Protein AF-A0A182EU37-F1 (afdb_monomer)

Radius of gyration: 48.9 Å; Cα contacts (8 Å, |Δi|>4): 103; chains: 1; bounding box: 92×44×125 Å

pLDDT: mean 89.15, std 7.66, range [56.19, 98.56]

Foldseek 3Di:
DLDPCPPPHHPDDDPVVSVCVSCVVVVNNVQWDDDPPDIDGNDVVSVVVVVVSVVVCPVVVVVVVVVVVVVVVVVVVVVVVVVVVVVVVVVVVVLVVVQVVVVCVQQVCLLVDPCSCPPGDHDDDDPPCVVVVVVVVVVSVVVSVVSVLVPDDPQLNVCVVVLVVCCVVCVPPDVDDCNVDRDDAACLCDPVQDPDPVSSVVVVVVVVVVVVVDPDDDRRHDDDDD

Solvent-accessible surface area (backbone atoms only — not comparable to full-atom values): 13674 Å² total; per-residue (Å²): 115,89,42,78,70,50,25,95,64,52,86,69,79,52,76,66,56,46,50,49,55,56,27,52,76,70,71,47,44,86,52,44,47,81,54,97,89,49,78,46,70,75,51,70,66,60,56,54,51,54,50,51,52,45,60,69,41,46,62,59,53,51,51,51,54,50,51,52,50,54,50,50,54,52,52,51,52,51,52,51,52,54,50,51,54,50,52,52,51,54,49,54,52,49,54,51,51,54,51,50,53,51,48,49,63,74,52,68,61,27,82,80,42,92,68,52,51,74,84,59,81,76,76,86,75,60,89,95,41,57,76,57,49,56,50,50,53,51,50,51,53,52,53,42,51,50,54,52,56,68,73,47,56,68,76,58,55,74,33,40,65,60,50,51,52,46,41,73,74,38,54,90,79,40,97,74,83,62,81,89,54,86,71,78,40,46,42,57,80,36,80,88,70,55,94,50,90,63,58,47,59,54,50,52,54,52,50,51,54,48,48,73,78,38,97,70,93,74,81,74,64,38,71,90,82,134

Sequence (226 aa):
MLSNETWPNPSKGSSRDNTNKLLMKFDLHKDCVNGKTKLFIRNPRTVFKLEELRQQKIPDIVLILQKYWRGTLGRNRFKQIKQVYFIMYCFRKYKLRRYLMELMKRFRDVEKRRDLGRNVEWPITPSGFENFDDKLKKMHAIWRANKIIDRMPLVLKKSLEEKVAAFRAIGNKRPEWGYLRSWKGDYLNLDDEIKLPSQRHDYLLELENIRRSSNFSKVLFSSYIQ

Structure (mmCIF, N/CA/C/O backbone):
data_AF-A0A182EU37-F1
#
_entry.id   AF-A0A182EU37-F1
#
loop_
_atom_site.group_PDB
_atom_site.id
_atom_site.type_symbol
_atom_site.label_atom_id
_atom_site.label_alt_id
_atom_site.label_comp_id
_atom_site.label_asym_id
_atom_site.label_entity_id
_atom_site.label_seq_id
_atom_site.pdbx_PDB_ins_code
_atom_site.Cartn_x
_atom_site.Cartn_y
_atom_site.Cartn_z
_atom_site.occupancy
_atom_site.B_iso_or_equiv
_atom_site.auth_seq_id
_atom_site.auth_comp_id
_atom_site.auth_asym_id
_atom_site.auth_atom_id
_atom_site.pdbx_PDB_model_num
ATOM 1 N N . MET A 1 1 ? -30.173 5.656 44.002 1.00 80.94 1 MET A N 1
ATOM 2 C CA . MET A 1 1 ? -30.535 6.191 42.669 1.00 80.94 1 MET A CA 1
ATOM 3 C C . MET A 1 1 ? -30.887 7.673 42.720 1.00 80.94 1 MET A C 1
ATOM 5 O O . MET A 1 1 ? -30.623 8.372 41.756 1.00 80.94 1 MET A O 1
ATOM 9 N N . LEU A 1 2 ? -31.461 8.166 43.826 1.00 87.00 2 LEU A N 1
ATOM 10 C CA . LEU A 1 2 ? -31.955 9.548 43.932 1.00 87.00 2 LEU A CA 1
ATOM 11 C C . LEU A 1 2 ? -30.897 10.571 44.402 1.00 87.00 2 LEU A C 1
ATOM 13 O O . LEU A 1 2 ? -31.084 11.782 44.276 1.00 87.00 2 LEU A O 1
ATOM 17 N N . SER A 1 3 ? -29.769 10.109 44.952 1.00 87.06 3 SER A N 1
ATOM 18 C CA . SER A 1 3 ? -28.655 10.972 45.350 1.00 87.06 3 SER A CA 1
ATOM 19 C C . SER A 1 3 ? -27.320 10.454 44.837 1.00 87.06 3 SER A C 1
ATOM 21 O O . SER A 1 3 ? -27.061 9.257 44.917 1.00 87.06 3 SER A O 1
ATOM 23 N N . ASN A 1 4 ? -26.476 11.373 44.361 1.00 85.69 4 ASN A N 1
ATOM 24 C CA . ASN A 1 4 ? -25.117 11.089 43.894 1.00 85.69 4 ASN A CA 1
ATOM 25 C C . ASN A 1 4 ? -24.193 10.655 45.043 1.00 85.69 4 ASN A C 1
ATOM 27 O O . ASN A 1 4 ? -23.206 9.976 44.809 1.00 85.69 4 ASN A O 1
ATOM 31 N N . GLU A 1 5 ? -24.510 11.029 46.286 1.00 86.62 5 GLU A N 1
ATOM 32 C CA . GLU A 1 5 ? -23.704 10.671 47.463 1.00 86.62 5 GLU A CA 1
ATOM 33 C C . GLU A 1 5 ? -23.896 9.217 47.904 1.00 86.62 5 GLU A C 1
ATOM 35 O O . GLU A 1 5 ? -23.019 8.630 48.533 1.00 86.62 5 GLU A O 1
ATOM 40 N N . THR A 1 6 ? -25.064 8.645 47.606 1.00 87.75 6 THR A N 1
ATOM 41 C CA . THR A 1 6 ? -25.463 7.309 48.068 1.00 87.75 6 THR A CA 1
ATOM 42 C C . THR A 1 6 ? -25.611 6.307 46.929 1.00 87.75 6 THR A C 1
ATOM 44 O O . THR A 1 6 ? -25.886 5.137 47.176 1.00 87.75 6 THR A O 1
ATOM 47 N N . TRP A 1 7 ? -25.441 6.741 45.678 1.00 88.00 7 TRP A N 1
ATOM 48 C CA . TRP A 1 7 ? -25.584 5.911 44.486 1.00 88.00 7 TRP A CA 1
ATOM 49 C C . TRP A 1 7 ? -24.412 6.126 43.518 1.00 88.00 7 TRP A C 1
ATOM 51 O O . TRP A 1 7 ? -24.007 7.271 43.336 1.00 88.00 7 TRP A O 1
ATOM 61 N N . PRO A 1 8 ? -23.909 5.083 42.829 1.00 86.00 8 PRO A N 1
ATOM 62 C CA . PRO A 1 8 ? -24.365 3.688 42.859 1.00 86.00 8 PRO A CA 1
ATOM 63 C C . PRO A 1 8 ? -24.048 2.970 44.168 1.00 86.00 8 PRO A C 1
ATOM 65 O O . PRO A 1 8 ? -24.890 2.221 44.650 1.00 86.00 8 PRO A O 1
ATOM 68 N N . ASN A 1 9 ? -22.911 3.300 44.775 1.00 87.81 9 ASN A N 1
ATOM 69 C CA . ASN A 1 9 ? -22.505 2.833 46.092 1.00 87.81 9 ASN A CA 1
ATOM 70 C C . ASN A 1 9 ? -22.139 4.049 46.954 1.00 87.81 9 ASN A C 1
ATOM 72 O O . ASN A 1 9 ? -21.424 4.923 46.458 1.00 87.81 9 ASN A O 1
ATOM 76 N N . PRO A 1 10 ? -22.589 4.128 48.217 1.00 88.25 10 PRO A N 1
ATOM 77 C CA . PRO A 1 10 ? -22.162 5.191 49.116 1.00 88.25 10 PRO A CA 1
ATOM 78 C C . PRO A 1 10 ? -20.657 5.105 49.377 1.00 88.25 10 PRO A C 1
ATOM 80 O O . PRO A 1 10 ? -20.146 4.039 49.714 1.00 88.25 10 PRO A O 1
ATOM 83 N N . SER A 1 11 ? -19.945 6.227 49.267 1.00 81.31 11 SER A N 1
ATOM 84 C CA . SER A 1 11 ? -18.487 6.238 49.454 1.00 81.31 11 SER A CA 1
ATOM 85 C C . SER A 1 11 ? -18.059 6.006 50.909 1.00 81.31 11 SER A C 1
ATOM 87 O O . SER A 1 11 ? -16.957 5.519 51.144 1.00 81.31 11 SER A O 1
ATOM 89 N N . LYS A 1 12 ? -18.890 6.401 51.889 1.00 86.25 12 LYS A N 1
ATOM 90 C CA . LYS A 1 12 ? -18.633 6.306 53.342 1.00 86.25 12 LYS A CA 1
ATOM 91 C C . LYS A 1 12 ? -19.952 6.258 54.132 1.00 86.25 12 LYS A C 1
ATOM 93 O O . LYS A 1 12 ? -20.981 6.708 53.633 1.00 86.25 12 LYS A O 1
ATOM 98 N N . GLY A 1 13 ? -19.892 5.822 55.393 1.00 87.94 13 GLY A N 1
ATOM 99 C CA . GLY A 1 13 ? -21.005 5.876 56.356 1.00 87.94 13 GLY A CA 1
ATOM 100 C C . GLY A 1 13 ? -21.806 4.578 56.467 1.00 87.94 13 GLY A C 1
ATOM 101 O O . GLY A 1 13 ? -21.727 3.713 55.595 1.00 87.94 13 GLY A O 1
ATOM 102 N N . SER A 1 14 ? -22.575 4.439 57.552 1.00 91.25 14 SER A N 1
ATOM 103 C CA . SER A 1 14 ? -23.440 3.274 57.752 1.00 91.25 14 SER A CA 1
ATOM 104 C C . SER A 1 14 ? -24.674 3.334 56.843 1.00 91.25 14 SER A C 1
ATOM 106 O O . SER A 1 14 ? -25.070 4.398 56.359 1.00 91.25 14 SER A O 1
ATOM 108 N N . SER A 1 15 ? -25.339 2.196 56.635 1.00 90.31 15 SER A N 1
ATOM 109 C CA . SER A 1 15 ? -26.609 2.131 55.896 1.00 90.31 15 SER A CA 1
ATOM 110 C C . SER A 1 15 ? -27.664 3.086 56.470 1.00 90.31 15 SER A C 1
ATOM 112 O O . SER A 1 15 ? -28.419 3.699 55.714 1.00 90.31 15 SER A O 1
ATOM 114 N N . ARG A 1 16 ? -27.681 3.276 57.796 1.00 92.25 16 ARG A N 1
ATOM 115 C CA . 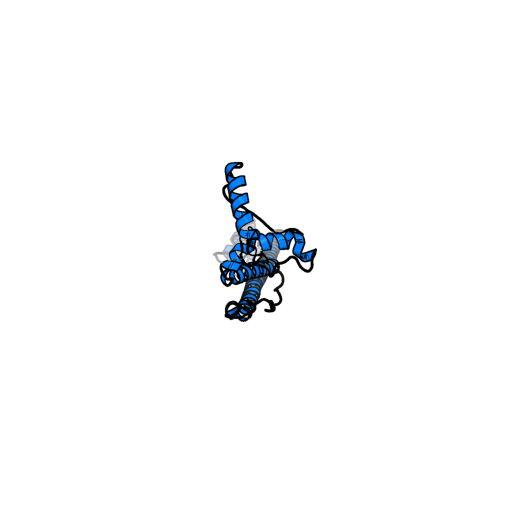ARG A 1 16 ? -28.569 4.225 58.480 1.00 92.25 16 ARG A CA 1
ATOM 116 C C . ARG A 1 16 ? -28.233 5.673 58.122 1.00 92.25 16 ARG A C 1
ATOM 118 O O . ARG A 1 16 ? -29.132 6.425 57.756 1.00 92.25 16 ARG A O 1
ATOM 125 N N . ASP A 1 17 ? -26.957 6.048 58.156 1.00 92.00 17 ASP A N 1
ATOM 126 C CA . ASP A 1 17 ? -26.522 7.415 57.833 1.00 92.00 17 ASP A CA 1
ATOM 127 C C . ASP A 1 17 ? -26.829 7.762 56.378 1.00 92.00 17 ASP A C 1
ATOM 129 O O . ASP A 1 17 ? -27.347 8.835 56.079 1.00 92.00 17 ASP A O 1
ATOM 133 N N . ASN A 1 18 ? -26.569 6.823 55.468 1.00 92.69 18 ASN A N 1
ATOM 134 C CA . ASN A 1 18 ? -26.848 6.996 54.046 1.00 92.69 18 ASN A CA 1
ATOM 135 C C . ASN A 1 18 ? -28.354 7.097 53.765 1.00 92.69 18 ASN A C 1
ATOM 137 O O . ASN A 1 18 ? -28.771 7.898 52.927 1.00 92.69 18 ASN A O 1
ATOM 141 N N . THR A 1 19 ? -29.179 6.346 54.501 1.00 92.38 19 THR A N 1
ATOM 142 C CA . THR A 1 19 ? -30.644 6.462 54.429 1.00 92.38 19 THR A CA 1
ATOM 143 C C . THR A 1 19 ? -31.109 7.835 54.918 1.00 92.38 19 THR A C 1
ATOM 145 O O . THR A 1 19 ? -31.894 8.490 54.236 1.00 92.38 19 THR A O 1
ATOM 148 N N . ASN A 1 20 ? -30.571 8.332 56.035 1.00 92.19 20 ASN A N 1
ATOM 149 C CA . ASN A 1 20 ? -30.918 9.658 56.556 1.00 92.19 20 ASN A CA 1
ATOM 150 C C . ASN A 1 20 ? -30.490 10.789 55.616 1.00 92.19 20 ASN A C 1
ATOM 152 O O . ASN A 1 20 ? -31.284 11.693 55.373 1.00 92.19 20 ASN A O 1
ATOM 156 N N . LYS A 1 21 ? -29.288 10.718 55.029 1.00 91.69 21 LYS A N 1
ATOM 157 C CA . LYS A 1 21 ? -28.830 11.681 54.010 1.00 91.69 21 LYS A CA 1
ATOM 158 C C . LYS A 1 21 ? -29.769 11.729 52.808 1.00 91.69 21 LYS A C 1
ATOM 160 O O . LYS A 1 21 ? -30.090 12.805 52.311 1.00 91.69 21 LYS A O 1
ATOM 165 N N . LEU A 1 22 ? -30.241 10.565 52.356 1.00 92.94 22 LEU A N 1
ATOM 166 C CA . LEU A 1 22 ? -31.211 10.476 51.268 1.00 92.94 22 LEU A CA 1
ATOM 167 C C . LEU A 1 22 ? -32.536 11.155 51.638 1.00 92.94 22 LEU A C 1
ATOM 169 O O . LEU A 1 22 ? -33.057 11.928 50.842 1.00 92.94 22 LEU A O 1
ATOM 173 N N . LEU A 1 23 ? -33.063 10.884 52.835 1.00 93.12 23 LEU A N 1
ATOM 174 C CA . LEU A 1 23 ? -34.318 11.468 53.314 1.00 93.12 23 LEU A CA 1
ATOM 175 C C . LEU A 1 23 ? -34.210 12.979 53.534 1.00 93.12 23 LEU A C 1
ATOM 177 O O . LEU A 1 23 ? -35.145 13.702 53.207 1.00 93.12 23 LEU A O 1
ATOM 181 N N . MET A 1 24 ? -33.080 13.460 54.061 1.00 92.81 24 MET A N 1
ATOM 182 C CA . MET A 1 24 ? -32.818 14.890 54.255 1.00 92.81 24 MET A CA 1
ATOM 183 C C . MET A 1 24 ? -32.780 15.643 52.925 1.00 92.81 24 MET A C 1
ATOM 185 O O . MET A 1 24 ? -33.349 16.719 52.832 1.00 92.81 24 MET A O 1
ATOM 189 N N . LYS A 1 25 ? -32.189 15.058 51.875 1.00 92.12 25 LYS A N 1
ATOM 190 C CA . LYS A 1 25 ? -32.119 15.683 50.545 1.00 92.12 25 LYS A CA 1
ATOM 191 C C . LYS A 1 25 ? -33.491 16.013 49.938 1.00 92.12 25 LYS A C 1
ATOM 193 O O . LYS A 1 25 ? -33.585 16.924 49.124 1.00 92.12 25 LYS A O 1
ATOM 198 N N . PHE A 1 26 ? -34.524 15.249 50.289 1.00 91.38 26 PHE A N 1
ATOM 199 C CA . PHE A 1 26 ? -35.892 15.436 49.792 1.00 91.38 26 PHE A CA 1
ATOM 200 C C . PHE A 1 26 ? -36.854 15.946 50.874 1.00 91.38 26 PHE A C 1
ATOM 202 O O . PHE A 1 26 ? -38.063 15.866 50.684 1.00 91.38 26 PHE A O 1
ATOM 209 N N . ASP A 1 27 ? -36.332 16.419 52.011 1.00 92.44 27 ASP A N 1
ATOM 210 C CA . ASP A 1 27 ? -37.110 16.914 53.156 1.00 92.44 27 ASP A CA 1
ATOM 211 C C . ASP A 1 27 ? -38.106 15.899 53.763 1.00 92.44 27 ASP A C 1
ATOM 213 O O . ASP A 1 27 ? -39.066 16.261 54.442 1.00 92.44 27 ASP A O 1
ATOM 217 N N . LEU A 1 28 ? -37.850 14.599 53.589 1.00 93.06 28 LEU A N 1
ATOM 218 C CA . LEU A 1 28 ? -38.711 13.502 54.061 1.00 93.06 28 LEU A CA 1
ATOM 219 C C . LEU A 1 28 ? -38.316 12.959 55.444 1.00 93.06 28 LEU A C 1
ATOM 221 O O . LEU A 1 28 ? -39.019 12.127 56.017 1.00 93.06 28 LEU A O 1
ATOM 225 N N . HIS A 1 29 ? -37.199 13.426 56.011 1.00 93.06 29 HIS A N 1
ATOM 226 C CA . HIS A 1 29 ? -36.660 12.908 57.275 1.00 93.06 29 HIS A CA 1
ATOM 227 C C . HIS A 1 29 ? -37.626 13.083 58.459 1.00 93.06 29 HIS A C 1
ATOM 229 O O . HIS A 1 29 ? -37.664 12.238 59.346 1.00 93.06 29 HIS A O 1
ATOM 235 N N . LYS A 1 30 ? -38.424 14.159 58.483 1.00 92.25 30 LYS A N 1
ATOM 236 C CA . LYS A 1 30 ? -39.343 14.467 59.597 1.00 92.25 30 LYS A CA 1
ATOM 237 C C . LYS A 1 30 ? -40.493 13.462 59.734 1.00 92.25 30 LYS A C 1
ATOM 239 O O . LYS A 1 30 ? -41.015 13.292 60.830 1.00 92.25 30 LYS A O 1
ATOM 244 N N . ASP A 1 31 ? -40.876 12.806 58.640 1.00 92.94 31 ASP A N 1
ATOM 245 C CA . ASP A 1 31 ? -41.958 11.812 58.608 1.00 92.94 31 ASP A CA 1
ATOM 246 C C . ASP A 1 31 ? -41.465 10.381 58.899 1.00 92.94 31 ASP A C 1
ATOM 248 O O . ASP A 1 31 ? -42.247 9.428 58.916 1.00 92.94 31 ASP A O 1
ATOM 252 N N . CYS A 1 32 ? -40.158 10.219 59.133 1.00 94.62 32 CYS A N 1
ATOM 253 C CA . CYS A 1 32 ? -39.516 8.925 59.312 1.00 94.62 32 CYS A CA 1
ATOM 254 C C . CYS A 1 32 ? -38.818 8.814 60.676 1.00 94.62 32 CYS A C 1
ATOM 256 O O . CYS A 1 32 ? -38.231 9.770 61.179 1.00 94.62 32 CYS A O 1
ATOM 258 N N . VAL A 1 33 ? -38.818 7.613 61.256 1.00 94.94 33 VAL A N 1
ATOM 259 C CA . VAL A 1 33 ? -38.116 7.290 62.506 1.00 94.94 33 VAL A CA 1
ATOM 260 C C . VAL A 1 33 ? -37.229 6.067 62.294 1.00 94.94 33 VAL A C 1
ATOM 262 O O . VAL A 1 33 ? -37.654 5.047 61.754 1.00 94.94 33 VAL A O 1
ATOM 265 N N . ASN A 1 34 ? -35.978 6.149 62.741 1.00 95.12 34 ASN A N 1
ATOM 266 C CA . ASN A 1 34 ? -35.034 5.038 62.651 1.00 95.12 34 ASN A CA 1
ATOM 267 C C . ASN A 1 34 ? -35.243 4.040 63.797 1.00 95.12 34 ASN A C 1
ATOM 269 O O . ASN A 1 34 ? -35.055 4.385 64.962 1.00 95.12 34 ASN A O 1
ATOM 273 N N . GLY A 1 35 ? -35.556 2.789 63.464 1.00 92.38 35 GLY A N 1
ATOM 274 C CA . GLY A 1 35 ? -35.450 1.651 64.374 1.00 92.38 35 GLY A CA 1
ATOM 275 C C . GLY A 1 35 ? -34.032 1.073 64.430 1.00 92.38 35 GLY A C 1
ATOM 276 O O . GLY A 1 35 ? -33.103 1.589 63.809 1.00 92.38 35 GLY A O 1
ATOM 277 N N . LYS A 1 36 ? -33.862 -0.048 65.147 1.00 88.94 36 LYS A N 1
ATOM 278 C CA . LYS A 1 36 ? -32.565 -0.752 65.238 1.00 88.94 36 LYS A CA 1
ATOM 279 C C . LYS A 1 36 ? -32.075 -1.254 63.873 1.00 88.94 36 LYS A C 1
ATOM 281 O O . LYS A 1 36 ? -30.892 -1.151 63.577 1.00 88.94 36 LYS A O 1
ATOM 286 N N . THR A 1 37 ? -32.984 -1.777 63.049 1.00 92.50 37 THR A N 1
ATOM 287 C CA . THR A 1 37 ? -32.662 -2.376 61.738 1.00 92.50 37 THR A CA 1
ATOM 288 C C . THR A 1 37 ? -33.512 -1.850 60.581 1.00 92.50 37 THR A C 1
ATOM 290 O O . THR A 1 37 ? -33.185 -2.110 59.427 1.00 92.50 37 THR A O 1
ATOM 293 N N . LYS A 1 38 ? -34.605 -1.128 60.860 1.00 93.88 38 LYS A N 1
ATOM 294 C CA . LYS A 1 38 ? -35.598 -0.697 59.863 1.00 93.88 38 LYS A CA 1
ATOM 295 C C . LYS A 1 38 ? -35.938 0.782 60.019 1.00 93.88 38 LYS A C 1
ATOM 297 O O . LYS A 1 38 ? -35.848 1.322 61.119 1.00 93.88 38 LYS A O 1
ATOM 302 N N . LEU A 1 39 ? -36.366 1.408 58.926 1.00 94.25 39 LEU A N 1
ATOM 303 C CA . LEU A 1 39 ? -36.928 2.756 58.905 1.00 94.25 39 LEU A CA 1
ATOM 304 C C . LEU A 1 39 ? -38.455 2.659 59.004 1.00 94.25 39 LEU A C 1
ATOM 306 O O . LEU A 1 39 ? -39.076 1.944 58.219 1.00 94.25 39 LEU A O 1
ATOM 310 N N . PHE A 1 40 ? -39.052 3.371 59.952 1.00 95.06 40 PHE A N 1
ATOM 311 C CA . PHE A 1 40 ? -40.500 3.488 60.094 1.00 95.06 40 PHE A CA 1
ATOM 312 C C . PHE A 1 40 ? -40.963 4.794 59.459 1.00 95.06 40 PHE A C 1
ATOM 314 O O . PHE A 1 40 ? -40.376 5.840 59.719 1.00 95.06 40 PHE A O 1
ATOM 321 N N . ILE A 1 41 ? -42.002 4.733 58.631 1.00 95.88 41 ILE A N 1
ATOM 322 C CA . ILE A 1 41 ? -42.543 5.877 57.891 1.00 95.88 41 ILE A CA 1
ATOM 323 C C . ILE A 1 41 ? -43.976 6.093 58.365 1.00 95.88 41 ILE A C 1
ATOM 325 O O . ILE A 1 41 ? -44.755 5.140 58.408 1.00 95.88 41 ILE A O 1
ATOM 329 N N . ARG A 1 42 ? -44.312 7.325 58.753 1.00 93.38 42 ARG A N 1
ATOM 330 C CA . ARG A 1 42 ? -45.614 7.644 59.346 1.00 93.38 42 ARG A CA 1
ATOM 331 C C . ARG A 1 42 ? -46.697 7.863 58.290 1.00 93.38 42 ARG A C 1
ATOM 333 O O . ARG A 1 42 ? -47.814 7.391 58.489 1.00 93.38 42 ARG A O 1
ATOM 340 N N . ASN A 1 43 ? -46.395 8.545 57.182 1.00 93.75 43 ASN A N 1
ATOM 341 C CA . ASN A 1 43 ? -47.360 8.817 56.116 1.00 93.75 43 ASN A CA 1
ATOM 342 C C . ASN A 1 43 ? -47.039 8.013 54.840 1.00 93.75 43 ASN A C 1
ATOM 344 O O . ASN A 1 43 ? -45.926 8.112 54.316 1.00 93.75 43 ASN A O 1
ATOM 348 N N . PRO A 1 44 ? -48.006 7.282 54.248 1.00 93.69 44 PRO A N 1
ATOM 349 C CA . PRO A 1 44 ? -47.783 6.575 52.983 1.00 93.69 44 PRO A CA 1
ATOM 350 C C . PRO A 1 44 ? -47.350 7.498 51.829 1.00 93.69 44 PRO A C 1
ATOM 352 O O . PRO A 1 44 ? -46.639 7.054 50.926 1.00 93.69 44 PRO A O 1
ATOM 355 N N . ARG A 1 45 ? -47.702 8.795 51.864 1.00 92.75 45 ARG A N 1
ATOM 356 C CA . ARG A 1 45 ? -47.276 9.793 50.861 1.00 92.75 45 ARG A CA 1
ATOM 357 C C . ARG A 1 45 ? -45.756 9.872 50.706 1.00 92.75 45 ARG A C 1
ATOM 359 O O . ARG A 1 45 ? -45.279 10.081 49.595 1.00 92.75 45 ARG A O 1
ATOM 366 N N . THR A 1 46 ? -45.003 9.666 51.783 1.00 93.44 46 THR A N 1
ATOM 367 C CA . THR A 1 46 ? -43.534 9.690 51.772 1.00 93.44 46 THR A CA 1
ATOM 368 C C . THR A 1 46 ? -42.959 8.569 50.907 1.00 93.44 46 THR A C 1
ATOM 370 O O . THR A 1 46 ? -42.059 8.805 50.101 1.00 93.44 46 THR A O 1
ATOM 373 N N . VAL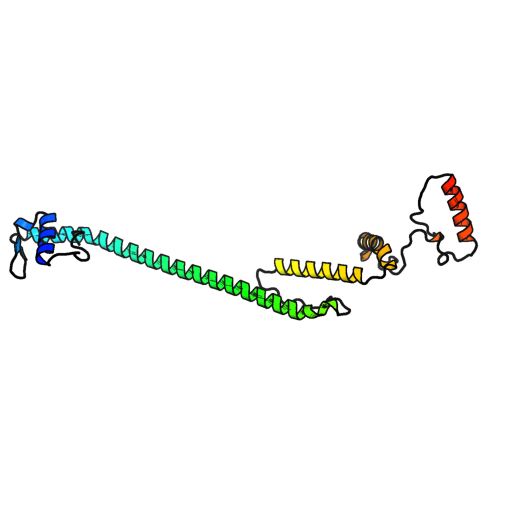 A 1 47 ? -43.526 7.361 51.002 1.00 93.50 47 VAL A N 1
ATOM 374 C CA . VAL A 1 47 ? -43.128 6.221 50.161 1.00 93.50 47 VAL A CA 1
ATOM 375 C C . VAL A 1 47 ? -43.492 6.480 48.702 1.00 93.50 47 VAL A C 1
ATOM 377 O O . VAL A 1 47 ? -42.643 6.318 47.827 1.00 93.50 47 VAL A O 1
ATOM 380 N N . PHE A 1 48 ? -44.716 6.951 48.435 1.00 95.44 48 PHE A N 1
ATOM 381 C CA . PHE A 1 48 ? -45.140 7.281 47.072 1.00 95.44 48 PHE A CA 1
ATOM 382 C C . PHE A 1 48 ? -44.259 8.358 46.437 1.00 95.44 48 PHE A C 1
ATOM 384 O O . PHE A 1 48 ? -43.906 8.241 45.266 1.00 95.44 48 PHE A O 1
ATOM 391 N N . LYS A 1 49 ? -43.839 9.368 47.209 1.00 94.12 49 LYS A N 1
ATOM 392 C CA . LYS A 1 49 ? -42.947 10.411 46.701 1.00 94.12 49 LYS A CA 1
ATOM 393 C C . LYS A 1 49 ? -41.566 9.868 46.337 1.00 94.12 49 LYS A C 1
ATOM 395 O O . LYS A 1 49 ? -41.023 10.233 45.296 1.00 94.12 49 LYS A O 1
ATOM 400 N N . LEU A 1 50 ? -41.001 8.991 47.168 1.00 93.12 50 LEU A N 1
ATOM 401 C CA . LEU A 1 50 ? -39.726 8.327 46.875 1.00 93.12 50 LEU A CA 1
ATOM 402 C C . LEU A 1 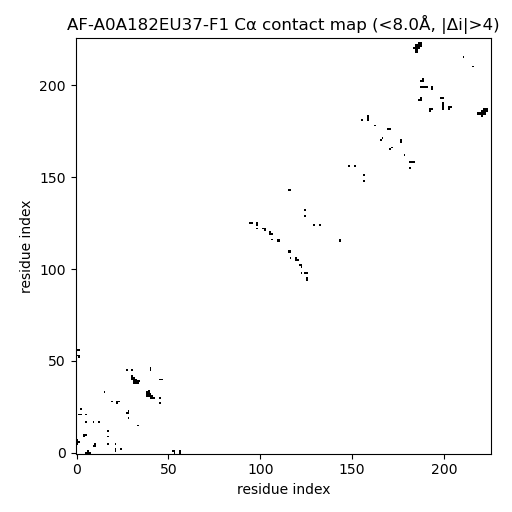50 ? -39.814 7.449 45.622 1.00 93.12 50 LEU A C 1
ATOM 404 O O . LEU A 1 50 ? -38.887 7.460 44.811 1.00 93.12 50 LEU A O 1
ATOM 408 N N . GLU A 1 51 ? -40.923 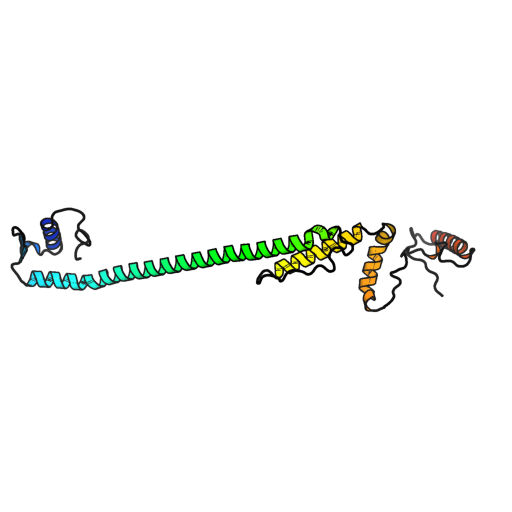6.730 45.441 1.00 95.12 51 GLU A N 1
ATOM 409 C CA . GLU A 1 51 ? -41.162 5.926 44.240 1.00 95.12 51 GLU A CA 1
ATOM 410 C C . GLU A 1 51 ? -41.333 6.784 42.983 1.00 95.12 51 GLU A C 1
ATOM 412 O O . GLU A 1 51 ? -40.730 6.479 41.957 1.00 95.12 51 GLU A O 1
ATOM 417 N N . GLU A 1 52 ? -42.061 7.899 43.057 1.00 95.81 52 GLU A N 1
ATOM 418 C CA . GLU A 1 52 ? -42.187 8.843 41.941 1.00 95.81 52 GLU A CA 1
ATOM 419 C C . GLU A 1 52 ? -40.810 9.381 41.511 1.00 95.81 52 GLU A C 1
ATOM 421 O O . GLU A 1 52 ? -40.447 9.329 40.334 1.00 95.81 52 GLU A O 1
ATOM 426 N N . LEU A 1 53 ? -39.996 9.824 42.476 1.00 94.00 53 LEU A N 1
ATOM 427 C CA . LEU A 1 53 ? -38.629 10.290 42.225 1.00 94.00 53 LEU A CA 1
ATOM 428 C C . LEU A 1 53 ? -37.745 9.179 41.640 1.00 94.00 53 LEU A C 1
ATOM 430 O O . LEU A 1 53 ? -36.884 9.444 40.796 1.00 94.00 53 LEU A O 1
ATOM 434 N N . ARG A 1 54 ? -37.946 7.924 42.065 1.00 94.31 54 ARG A N 1
ATOM 435 C CA . ARG A 1 54 ? -37.227 6.764 41.518 1.00 94.31 54 ARG A CA 1
ATOM 436 C C . ARG A 1 54 ? -37.621 6.535 40.073 1.00 94.31 54 ARG A C 1
ATOM 438 O O . ARG A 1 54 ? -36.730 6.411 39.235 1.00 94.31 54 ARG A O 1
ATOM 445 N N . GLN A 1 55 ? -38.915 6.545 39.778 1.00 96.06 55 GLN A N 1
ATOM 446 C CA . GLN A 1 55 ? -39.438 6.352 38.433 1.00 96.06 55 GLN A CA 1
ATOM 447 C C . GLN A 1 55 ? -38.919 7.423 37.468 1.00 96.06 55 GLN A C 1
ATOM 449 O O . GLN A 1 55 ? -38.492 7.090 36.365 1.00 96.06 55 GLN A O 1
ATOM 454 N N . GLN A 1 56 ? -38.845 8.682 37.911 1.00 94.62 56 GLN A N 1
ATOM 455 C CA . GLN A 1 56 ? -38.258 9.780 37.134 1.00 94.62 56 GLN A CA 1
ATOM 456 C C . GLN A 1 56 ? -36.760 9.583 36.847 1.00 94.62 56 GLN A C 1
ATOM 458 O O . GLN A 1 56 ? -36.269 10.026 35.812 1.00 94.62 56 GLN A O 1
ATOM 463 N N . LYS A 1 57 ? -36.019 8.906 37.735 1.00 92.81 57 LYS A N 1
ATOM 464 C CA . LYS A 1 57 ? -34.573 8.664 37.586 1.00 92.81 57 LYS A CA 1
ATOM 465 C C . LYS A 1 57 ? -34.220 7.434 36.749 1.00 92.81 57 LYS A C 1
ATOM 467 O O . LYS A 1 57 ? -33.095 7.349 36.259 1.00 92.81 57 LYS A O 1
ATOM 472 N N . ILE A 1 58 ? -35.136 6.481 36.572 1.00 94.00 58 ILE A N 1
ATOM 473 C CA . ILE A 1 58 ? -34.879 5.261 35.788 1.00 94.00 58 ILE A CA 1
ATOM 474 C C . ILE A 1 58 ? -34.457 5.575 34.339 1.00 94.00 58 ILE A C 1
ATOM 476 O O . ILE A 1 58 ? -33.440 5.019 33.915 1.00 94.00 58 ILE A O 1
ATOM 480 N N . PRO A 1 59 ? -35.138 6.466 33.584 1.00 96.38 59 PRO A N 1
ATOM 481 C CA . PRO A 1 59 ? -34.730 6.819 32.222 1.00 96.38 59 PRO A CA 1
ATOM 482 C C . PRO A 1 59 ? -33.291 7.342 32.129 1.00 96.38 59 PRO A C 1
ATOM 484 O O . PRO A 1 59 ? -32.545 6.911 31.250 1.00 96.38 59 PRO A O 1
ATOM 487 N N . ASP A 1 60 ? -32.869 8.196 33.070 1.00 93.69 60 ASP A N 1
ATOM 488 C CA . ASP A 1 60 ? -31.501 8.731 33.129 1.00 93.69 60 ASP A CA 1
ATOM 489 C C . ASP A 1 60 ? -30.469 7.601 33.273 1.00 93.69 60 ASP A C 1
ATOM 491 O O . ASP A 1 60 ? -29.455 7.561 32.572 1.00 93.69 60 ASP A O 1
ATOM 495 N N . ILE A 1 61 ? -30.736 6.644 34.168 1.00 92.69 61 ILE A N 1
ATOM 496 C CA . ILE A 1 61 ? -29.849 5.498 34.415 1.00 92.69 61 ILE A CA 1
ATOM 497 C C . ILE A 1 61 ? -29.793 4.590 33.184 1.00 92.69 61 ILE A C 1
ATOM 499 O O . ILE A 1 61 ? -28.709 4.161 32.782 1.00 92.69 61 ILE A O 1
ATOM 503 N N . VAL A 1 62 ? -30.939 4.320 32.556 1.00 96.38 62 VAL A N 1
ATOM 504 C CA . VAL A 1 62 ? -31.003 3.536 31.316 1.00 96.38 62 VAL A CA 1
ATOM 505 C C . VAL A 1 62 ? -30.187 4.216 30.217 1.00 96.38 62 VAL A C 1
ATOM 507 O O . VAL A 1 62 ? -29.402 3.547 29.544 1.00 96.38 62 VAL A O 1
ATOM 510 N N . LEU A 1 63 ? -30.288 5.540 30.073 1.00 96.81 63 LEU A N 1
ATOM 511 C CA . LEU A 1 63 ? -29.500 6.303 29.106 1.00 96.81 63 LEU A CA 1
ATOM 512 C C . LEU A 1 63 ? -27.995 6.196 29.381 1.00 96.81 63 LEU A C 1
ATOM 514 O O . LEU A 1 63 ? -27.216 5.993 28.446 1.00 96.81 63 LEU A O 1
ATOM 518 N N . ILE A 1 64 ? -27.580 6.284 30.649 1.00 94.62 64 ILE A N 1
ATOM 519 C CA . ILE A 1 64 ? -26.186 6.083 31.059 1.00 94.62 64 ILE A CA 1
ATOM 520 C C . ILE A 1 64 ? -25.711 4.696 30.612 1.00 94.62 64 ILE A C 1
ATOM 522 O O . ILE A 1 64 ? -24.727 4.595 29.876 1.00 94.62 64 ILE A O 1
ATOM 526 N N . LEU A 1 65 ? -26.429 3.632 30.981 1.00 96.19 65 LEU A N 1
ATOM 527 C CA . LEU A 1 65 ? -26.064 2.257 30.625 1.00 96.19 65 LEU A CA 1
ATOM 528 C C . LEU A 1 65 ? -25.983 2.062 29.107 1.00 96.19 65 LEU A C 1
ATOM 530 O O . LEU A 1 65 ? -24.992 1.532 28.600 1.00 96.19 65 LEU A O 1
ATOM 534 N N . GLN A 1 66 ? -26.974 2.561 28.366 1.00 98.00 66 GLN A N 1
ATOM 535 C CA . GLN A 1 66 ? -26.979 2.514 26.906 1.00 98.00 66 GLN A CA 1
ATOM 536 C C . GLN A 1 66 ? -25.788 3.269 26.304 1.00 98.00 66 GLN A C 1
ATOM 538 O O . GLN A 1 66 ? -25.156 2.764 25.374 1.00 98.00 66 GLN A O 1
ATOM 543 N N . LYS A 1 67 ? -25.444 4.453 26.825 1.00 98.00 67 LYS A N 1
ATOM 544 C CA . LYS A 1 67 ? -24.293 5.248 26.368 1.00 98.00 67 LYS A CA 1
ATOM 545 C C . LYS A 1 67 ? -22.980 4.501 26.588 1.00 98.00 67 LYS A C 1
ATOM 547 O O . LYS A 1 67 ? -22.162 4.429 25.669 1.00 98.00 67 LYS A O 1
ATOM 552 N N . TYR A 1 68 ? -22.782 3.920 27.772 1.00 97.38 68 TYR A N 1
ATOM 553 C CA . TYR A 1 68 ? -21.588 3.126 28.067 1.00 97.38 68 TYR A CA 1
ATOM 554 C C . TYR A 1 68 ? -21.504 1.893 27.168 1.00 97.38 68 TYR A C 1
ATOM 556 O O . TYR A 1 68 ? -20.451 1.651 26.579 1.00 97.38 68 TYR A O 1
ATOM 564 N N . TRP A 1 69 ? -22.610 1.167 26.988 1.00 98.19 69 TRP A N 1
ATOM 565 C CA . TRP A 1 69 ? -22.652 -0.020 26.138 1.00 98.19 69 TRP A CA 1
ATOM 566 C C . TRP A 1 69 ? -22.373 0.295 24.665 1.00 98.19 69 TRP A C 1
ATOM 568 O O . TRP A 1 69 ? -21.467 -0.292 24.071 1.00 98.19 69 TRP A O 1
ATOM 578 N N . ARG A 1 70 ? -23.070 1.283 24.086 1.00 98.44 70 ARG A N 1
ATOM 579 C CA . ARG A 1 70 ? -22.825 1.747 22.708 1.00 98.44 70 ARG A CA 1
ATOM 580 C C . ARG A 1 70 ? -21.377 2.208 22.528 1.00 98.44 70 ARG A C 1
ATOM 582 O O . ARG A 1 70 ? -20.745 1.871 21.529 1.00 98.44 70 ARG A O 1
ATOM 589 N N . GLY A 1 71 ? -20.820 2.913 23.516 1.00 98.38 71 GLY A N 1
ATOM 590 C CA . GLY A 1 71 ? -19.413 3.311 23.524 1.00 98.38 71 GLY A CA 1
ATOM 591 C C . GLY A 1 71 ? -18.451 2.119 23.550 1.00 98.38 71 GLY A C 1
ATOM 592 O O . GLY A 1 71 ? -17.462 2.109 22.818 1.00 98.38 71 GLY A O 1
ATOM 593 N N . THR A 1 72 ? -18.732 1.094 24.355 1.00 98.25 72 THR A N 1
ATOM 594 C CA . THR A 1 72 ? -17.937 -0.143 24.410 1.00 98.25 72 THR A CA 1
ATOM 595 C C . THR A 1 72 ? -17.969 -0.889 23.080 1.00 98.25 72 THR A C 1
ATOM 597 O O . THR A 1 72 ? -16.907 -1.238 22.563 1.00 98.25 72 THR A O 1
ATOM 600 N N . LEU A 1 73 ? -19.150 -1.052 22.476 1.00 98.56 73 LEU A N 1
ATOM 601 C CA . LEU A 1 73 ? -19.298 -1.658 21.151 1.00 98.56 73 LEU A CA 1
ATOM 602 C C . LEU A 1 73 ? -18.514 -0.885 20.083 1.00 98.56 73 LEU A C 1
ATOM 604 O O . LEU A 1 73 ? -17.757 -1.485 19.318 1.00 98.56 73 LEU A O 1
ATOM 608 N N . GLY A 1 74 ? -18.626 0.447 20.072 1.00 98.50 74 GLY A N 1
ATOM 609 C CA . GLY A 1 74 ? -17.896 1.306 19.137 1.00 98.50 74 GLY A CA 1
ATOM 610 C C . GLY A 1 74 ? -16.377 1.166 19.267 1.00 98.50 74 GLY A C 1
ATOM 611 O O . GLY A 1 74 ? -15.681 0.960 18.272 1.00 98.50 74 GLY A O 1
ATOM 612 N N . ARG A 1 75 ? -15.850 1.194 20.499 1.00 98.38 75 ARG A N 1
ATOM 613 C CA . ARG A 1 75 ? -14.413 0.992 20.757 1.00 98.38 75 ARG A CA 1
ATOM 614 C C . ARG A 1 75 ? -13.948 -0.405 20.353 1.00 98.38 75 ARG A C 1
ATOM 616 O O . ARG A 1 75 ? -12.850 -0.534 19.817 1.00 98.38 75 ARG A O 1
ATOM 623 N N . ASN A 1 76 ? -14.758 -1.437 20.592 1.00 98.19 76 ASN A N 1
ATOM 624 C CA . ASN A 1 76 ? -14.421 -2.802 20.197 1.00 98.19 76 ASN A CA 1
ATOM 625 C C . ASN A 1 76 ? -14.332 -2.934 18.669 1.00 98.19 76 ASN A C 1
ATOM 627 O O . ASN A 1 76 ? -13.325 -3.412 18.149 1.00 98.19 76 ASN A O 1
ATOM 631 N N . ARG A 1 77 ? -15.323 -2.400 17.944 1.00 98.25 77 ARG A N 1
ATOM 632 C CA . ARG A 1 77 ? -15.314 -2.357 16.475 1.00 98.25 77 ARG A CA 1
ATOM 633 C C . ARG A 1 77 ? -14.094 -1.608 15.938 1.00 98.25 77 ARG A C 1
ATOM 635 O O . ARG A 1 77 ? -13.429 -2.089 15.026 1.00 98.25 77 ARG A O 1
ATOM 642 N N . PHE A 1 78 ? -13.755 -0.460 16.524 1.00 98.31 78 PHE A N 1
ATOM 643 C CA . PHE A 1 78 ? -12.565 0.295 16.127 1.00 98.31 78 PHE A CA 1
ATOM 644 C C . PHE A 1 78 ? -11.265 -0.498 16.342 1.00 98.31 78 PHE A C 1
ATOM 646 O O . PHE A 1 78 ? -10.409 -0.528 15.458 1.00 98.31 78 PHE A O 1
ATOM 653 N N . LYS A 1 79 ? -11.125 -1.189 17.484 1.00 98.44 79 LYS A N 1
ATOM 654 C CA . LYS A 1 79 ? -9.971 -2.066 17.751 1.00 98.44 79 LYS A CA 1
ATOM 655 C C . LYS A 1 79 ? -9.848 -3.173 16.702 1.00 98.44 79 LYS A C 1
ATOM 657 O O . LYS A 1 79 ? -8.751 -3.381 16.190 1.00 98.44 79 LYS A O 1
ATOM 662 N N . GLN A 1 80 ? -10.955 -3.825 16.349 1.00 98.12 80 GLN A N 1
ATOM 663 C CA . GLN A 1 80 ? -10.981 -4.862 15.312 1.00 98.12 80 GLN A CA 1
ATOM 664 C C . GLN A 1 80 ? -10.555 -4.307 13.949 1.00 98.12 80 GLN A C 1
ATOM 666 O O . GLN A 1 80 ? -9.679 -4.872 13.301 1.00 98.12 80 GLN A O 1
ATOM 671 N N . ILE A 1 81 ? -11.092 -3.153 13.542 1.00 98.19 81 ILE A N 1
ATOM 672 C CA . ILE A 1 81 ? -10.705 -2.493 12.286 1.00 98.19 81 ILE A CA 1
ATOM 673 C C . ILE A 1 81 ? -9.199 -2.193 12.271 1.00 98.19 81 ILE A C 1
ATOM 675 O O . ILE A 1 81 ? -8.514 -2.499 11.296 1.00 98.19 81 ILE A O 1
ATOM 679 N N . LYS A 1 82 ? -8.652 -1.651 13.367 1.00 98.38 82 LYS A N 1
ATOM 680 C CA . LYS A 1 82 ? -7.213 -1.376 13.485 1.00 98.38 82 LYS A CA 1
ATOM 681 C C . LYS A 1 82 ? -6.371 -2.650 13.334 1.00 98.38 82 LYS A C 1
ATOM 683 O O . LYS A 1 82 ? -5.339 -2.619 12.665 1.00 98.38 82 LYS A O 1
ATOM 688 N N . GLN A 1 83 ? -6.809 -3.762 13.924 1.00 98.12 83 GLN A N 1
ATOM 689 C CA . GLN A 1 83 ? -6.142 -5.061 13.785 1.00 98.12 83 GLN A CA 1
ATOM 690 C C . GLN A 1 83 ? -6.182 -5.572 12.339 1.00 98.12 83 GLN A C 1
ATOM 692 O O . GLN A 1 83 ? -5.154 -6.016 11.833 1.00 98.12 83 GLN A O 1
ATOM 697 N N . VAL A 1 84 ? -7.317 -5.441 11.645 1.00 98.31 84 VAL A N 1
ATOM 698 C CA . VAL A 1 84 ? -7.444 -5.818 10.226 1.00 98.31 84 VAL A CA 1
ATOM 699 C C . VAL A 1 84 ? -6.445 -5.044 9.366 1.00 98.31 84 VAL A C 1
ATOM 701 O O . VAL A 1 84 ? -5.676 -5.657 8.626 1.00 98.31 84 VAL A O 1
ATOM 704 N N . TYR A 1 85 ? -6.373 -3.718 9.511 1.00 98.19 85 TYR A N 1
ATOM 705 C CA . TYR A 1 85 ? -5.406 -2.909 8.760 1.00 98.19 85 TYR A CA 1
ATOM 706 C C . TYR A 1 85 ? -3.952 -3.283 9.066 1.00 98.19 85 TYR A C 1
ATOM 708 O O . TYR A 1 85 ? -3.113 -3.292 8.164 1.00 98.19 85 TYR A O 1
ATOM 716 N N . PHE A 1 86 ? -3.646 -3.642 10.314 1.00 98.31 86 PHE A N 1
ATOM 717 C CA . PHE A 1 86 ? -2.316 -4.118 10.686 1.00 98.31 86 PHE A CA 1
ATOM 718 C C . PHE A 1 86 ? -1.966 -5.450 10.004 1.00 98.31 86 PHE A C 1
ATOM 720 O O . PHE A 1 86 ? -0.877 -5.590 9.444 1.00 98.31 86 PHE A O 1
ATOM 727 N N . ILE A 1 87 ? -2.901 -6.405 9.976 1.00 98.12 87 ILE A N 1
ATOM 728 C CA . ILE A 1 87 ? -2.730 -7.682 9.267 1.00 98.12 87 ILE A CA 1
ATOM 729 C C . ILE A 1 87 ? -2.532 -7.433 7.767 1.00 98.12 87 ILE A C 1
ATOM 731 O O . ILE A 1 87 ? -1.592 -7.969 7.178 1.00 98.12 87 ILE A O 1
ATOM 735 N N . MET A 1 88 ? -3.355 -6.574 7.157 1.00 97.00 88 MET A N 1
ATOM 736 C CA . MET A 1 88 ? -3.226 -6.199 5.745 1.00 97.00 88 MET A CA 1
ATOM 737 C C . MET A 1 88 ? -1.850 -5.596 5.437 1.00 97.00 88 MET A C 1
ATOM 739 O O . MET A 1 88 ? -1.226 -5.962 4.440 1.00 97.00 88 MET A O 1
ATOM 743 N N . TYR A 1 89 ? -1.347 -4.710 6.300 1.00 96.62 89 TYR A N 1
ATOM 744 C CA . TYR A 1 89 ? -0.017 -4.116 6.163 1.00 96.62 89 TYR A CA 1
ATOM 745 C C . TYR A 1 89 ? 1.096 -5.175 6.213 1.00 96.62 89 TYR A C 1
ATOM 747 O O . TYR A 1 89 ? 1.941 -5.238 5.313 1.00 96.62 89 TYR A O 1
ATOM 755 N N . CYS A 1 90 ? 1.071 -6.051 7.221 1.00 97.75 90 CYS A N 1
ATOM 756 C CA . CYS A 1 90 ? 2.031 -7.146 7.358 1.00 97.75 90 CYS A CA 1
ATOM 757 C C . CYS A 1 90 ? 1.996 -8.086 6.145 1.00 97.75 90 CYS A C 1
ATOM 759 O O . CYS A 1 90 ? 3.044 -8.441 5.597 1.00 97.75 90 CYS A O 1
ATOM 761 N N . PHE A 1 91 ? 0.798 -8.426 5.668 1.00 96.06 91 PHE A N 1
ATOM 762 C CA . PHE A 1 91 ? 0.613 -9.281 4.502 1.00 96.06 91 PHE A CA 1
ATOM 763 C C . PHE A 1 91 ? 1.126 -8.632 3.211 1.00 96.06 91 PHE A C 1
ATOM 765 O O . PHE A 1 91 ? 1.797 -9.287 2.410 1.00 96.06 91 PHE A O 1
ATOM 772 N N . ARG A 1 92 ? 0.898 -7.326 3.028 1.00 95.06 92 ARG A N 1
ATOM 773 C CA . ARG A 1 92 ? 1.438 -6.560 1.895 1.00 95.06 92 ARG A CA 1
ATOM 774 C C . ARG A 1 92 ? 2.969 -6.584 1.884 1.00 95.06 92 ARG A C 1
ATOM 776 O O . ARG A 1 92 ? 3.571 -6.820 0.836 1.00 95.06 92 ARG A O 1
ATOM 783 N N . LYS A 1 93 ? 3.604 -6.409 3.047 1.00 94.62 93 LYS A N 1
ATOM 784 C CA . LYS A 1 93 ? 5.067 -6.490 3.199 1.00 94.62 93 LYS A CA 1
ATOM 785 C C . LYS A 1 93 ? 5.600 -7.895 2.911 1.00 94.62 93 LYS A C 1
ATOM 787 O O . LYS A 1 93 ? 6.627 -8.032 2.248 1.00 94.62 93 LYS A O 1
ATOM 792 N N . TYR A 1 94 ? 4.905 -8.930 3.382 1.00 95.81 94 TYR A N 1
ATOM 793 C CA . TYR A 1 94 ? 5.243 -10.323 3.092 1.00 95.81 94 TYR A CA 1
ATOM 794 C C . TYR A 1 94 ? 5.179 -10.623 1.587 1.00 95.81 94 TYR A C 1
ATOM 796 O O . TYR A 1 94 ? 6.157 -11.128 1.036 1.00 95.81 94 TYR A O 1
ATOM 804 N N . LYS A 1 95 ? 4.080 -10.249 0.911 1.00 95.12 95 LYS A N 1
ATOM 805 C CA . LYS A 1 95 ? 3.915 -10.415 -0.544 1.00 95.12 95 LYS A CA 1
ATOM 806 C C . LYS A 1 95 ? 5.077 -9.789 -1.315 1.00 95.12 95 LYS A C 1
ATOM 808 O O . LYS A 1 95 ? 5.679 -10.457 -2.153 1.00 95.12 95 LYS A O 1
ATOM 813 N N . LEU A 1 96 ? 5.429 -8.544 -0.984 1.00 93.88 96 LEU A N 1
ATOM 814 C CA . LEU A 1 96 ? 6.539 -7.843 -1.629 1.00 93.88 96 LEU A CA 1
ATOM 815 C C . LEU A 1 96 ? 7.884 -8.533 -1.371 1.00 93.88 96 LEU A C 1
ATOM 817 O O . LEU A 1 96 ? 8.647 -8.750 -2.305 1.00 93.88 96 LEU A O 1
ATOM 821 N N . ARG A 1 97 ? 8.177 -8.915 -0.122 1.00 94.75 97 ARG A N 1
ATOM 822 C CA . ARG A 1 97 ? 9.422 -9.628 0.208 1.00 94.75 97 ARG A CA 1
ATOM 823 C C . ARG A 1 97 ? 9.546 -10.940 -0.554 1.00 94.75 97 ARG A C 1
ATOM 825 O O . ARG A 1 97 ? 10.599 -11.200 -1.120 1.00 94.75 97 ARG A O 1
ATOM 832 N N . ARG A 1 98 ? 8.480 -11.741 -0.597 1.00 95.12 98 ARG A N 1
ATOM 833 C CA . ARG A 1 98 ? 8.466 -13.013 -1.329 1.00 95.12 98 ARG A CA 1
ATOM 834 C C . ARG A 1 98 ? 8.702 -12.797 -2.825 1.00 95.12 98 ARG A C 1
ATOM 836 O O . ARG A 1 98 ? 9.501 -13.515 -3.415 1.00 95.12 98 ARG A O 1
ATOM 843 N N . TYR A 1 99 ? 8.062 -11.783 -3.409 1.00 94.88 99 TYR A N 1
ATOM 844 C CA . TYR A 1 99 ? 8.272 -11.397 -4.804 1.00 94.88 99 TYR A CA 1
ATOM 845 C C . TYR A 1 99 ? 9.729 -11.007 -5.089 1.00 94.88 99 TYR A C 1
ATOM 847 O O . TYR A 1 99 ? 10.342 -11.523 -6.019 1.00 94.88 99 TYR A O 1
ATOM 855 N N . LEU A 1 100 ? 10.315 -10.154 -4.243 1.00 94.19 100 LEU A N 1
ATOM 856 C CA . LEU A 1 100 ? 11.707 -9.723 -4.377 1.00 94.19 100 LEU A CA 1
ATOM 857 C C . LEU A 1 100 ? 12.701 -10.872 -4.194 1.00 94.19 100 LEU A C 1
ATOM 859 O O . LEU A 1 100 ? 13.665 -10.953 -4.945 1.00 94.19 100 LEU A O 1
ATOM 863 N N . MET A 1 101 ? 12.472 -11.777 -3.239 1.00 95.31 101 MET A N 1
ATOM 864 C CA . MET A 1 101 ? 13.323 -12.960 -3.060 1.00 95.31 101 MET A CA 1
ATOM 865 C C . MET A 1 101 ? 13.328 -13.842 -4.311 1.00 95.31 101 MET A C 1
ATOM 867 O O . MET A 1 101 ? 14.384 -14.308 -4.736 1.00 95.31 101 MET A O 1
ATOM 871 N N . GLU A 1 102 ? 12.162 -14.033 -4.924 1.00 95.00 102 GLU A N 1
ATOM 872 C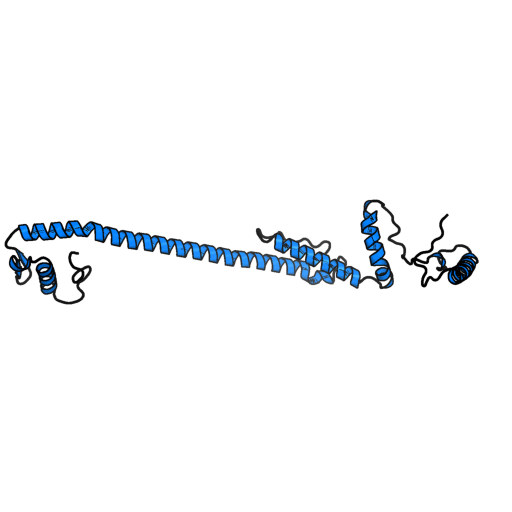 CA . GLU A 1 102 ? 12.036 -14.807 -6.153 1.00 95.00 102 GLU A CA 1
ATOM 873 C C . GLU A 1 102 ? 12.724 -14.107 -7.340 1.00 95.00 102 GLU A C 1
ATOM 875 O O . GLU A 1 102 ? 13.446 -14.752 -8.103 1.00 95.00 102 GLU A O 1
ATOM 880 N N . LEU A 1 103 ? 12.583 -12.781 -7.462 1.00 93.50 103 LEU A N 1
ATOM 881 C CA . LEU A 1 103 ? 13.339 -11.987 -8.436 1.00 93.50 103 LEU A CA 1
ATOM 882 C C . LEU A 1 103 ? 14.848 -12.135 -8.227 1.00 93.50 103 LEU A C 1
ATOM 884 O O . LEU A 1 103 ? 15.566 -12.490 -9.156 1.00 93.50 103 LEU A O 1
ATOM 888 N N . MET A 1 104 ? 15.340 -11.933 -7.006 1.00 92.75 104 MET A N 1
ATOM 889 C CA . MET A 1 104 ? 16.764 -12.076 -6.693 1.00 92.75 104 MET A CA 1
ATOM 890 C C . MET A 1 104 ? 17.283 -13.476 -7.024 1.00 92.75 104 MET A C 1
ATOM 892 O O . MET A 1 104 ? 18.410 -13.618 -7.490 1.00 92.75 104 MET A O 1
ATOM 896 N N . LYS A 1 105 ? 16.469 -14.517 -6.817 1.00 91.81 105 LYS A N 1
ATOM 897 C CA . LYS A 1 105 ? 16.815 -15.889 -7.194 1.00 91.81 105 LYS A CA 1
ATOM 898 C C . LYS A 1 105 ? 16.934 -16.046 -8.712 1.00 91.81 105 LYS A C 1
ATOM 900 O O . LYS A 1 105 ? 17.930 -16.599 -9.170 1.00 91.81 105 LYS A O 1
ATOM 905 N N . ARG A 1 106 ? 15.967 -15.544 -9.491 1.00 91.50 106 ARG A N 1
ATOM 906 C CA . ARG A 1 106 ? 16.002 -15.622 -10.965 1.00 91.50 106 ARG A CA 1
ATOM 907 C C . ARG A 1 106 ? 17.128 -14.785 -11.581 1.00 91.50 106 ARG A C 1
ATOM 909 O O . ARG A 1 106 ? 17.728 -15.216 -12.563 1.00 91.50 106 ARG A O 1
ATOM 916 N N . PHE A 1 107 ? 17.439 -13.631 -10.988 1.00 90.69 107 PHE A N 1
ATOM 917 C CA . PHE A 1 107 ? 18.392 -12.657 -11.530 1.00 90.69 107 PHE A CA 1
ATOM 918 C C . PHE A 1 107 ? 19.820 -12.740 -10.954 1.00 90.69 107 PHE A C 1
ATOM 920 O O . PHE A 1 107 ? 20.684 -11.983 -11.392 1.00 90.69 107 PHE A O 1
ATOM 927 N N . ARG A 1 108 ? 20.106 -13.669 -10.028 1.00 87.62 108 ARG A N 1
ATOM 928 C CA . ARG A 1 108 ? 21.382 -13.756 -9.281 1.00 87.62 108 ARG A CA 1
ATOM 929 C C . ARG A 1 108 ? 22.645 -13.703 -10.151 1.00 87.62 108 ARG A C 1
ATOM 931 O O . ARG A 1 108 ? 23.568 -12.968 -9.827 1.00 87.62 108 ARG A O 1
ATOM 938 N N . ASP A 1 109 ? 22.675 -14.463 -11.244 1.00 87.38 109 ASP A N 1
ATOM 939 C CA . ASP A 1 109 ? 23.857 -14.614 -12.111 1.00 87.38 109 ASP A CA 1
ATOM 940 C C . ASP A 1 109 ? 23.626 -14.083 -13.531 1.00 87.38 109 ASP A C 1
ATOM 942 O O . ASP A 1 109 ? 24.324 -14.459 -14.474 1.00 87.38 109 ASP A O 1
ATOM 946 N N . VAL A 1 110 ? 22.631 -13.213 -13.708 1.00 89.19 110 VAL A N 1
ATOM 947 C CA . VAL A 1 110 ? 22.221 -12.729 -15.034 1.00 89.19 110 VAL A CA 1
ATOM 948 C C . VAL A 1 110 ? 23.340 -11.991 -15.765 1.00 89.19 110 VAL A C 1
ATOM 950 O O . VAL A 1 110 ? 23.457 -12.115 -16.982 1.00 89.19 110 VAL A O 1
ATOM 953 N N . GLU A 1 111 ? 24.223 -11.310 -15.040 1.00 85.94 111 GLU A N 1
ATOM 954 C CA . GLU A 1 111 ? 25.379 -10.640 -15.634 1.00 85.94 111 GLU A CA 1
ATOM 955 C C . GLU A 1 111 ? 26.361 -11.611 -16.302 1.00 85.94 111 GLU A C 1
ATOM 957 O O . GLU A 1 111 ? 26.930 -11.298 -17.348 1.00 85.94 111 GLU A O 1
ATOM 962 N N . LYS A 1 112 ? 26.552 -12.806 -15.738 1.00 86.12 112 LYS A N 1
ATOM 963 C CA . LYS A 1 112 ? 27.511 -13.791 -16.258 1.00 86.12 112 LYS A CA 1
ATOM 964 C C . LYS A 1 112 ? 26.973 -14.550 -17.471 1.00 86.12 112 LYS A C 1
ATOM 966 O O . LYS A 1 112 ? 27.745 -15.150 -18.214 1.00 86.12 112 LYS A O 1
ATOM 971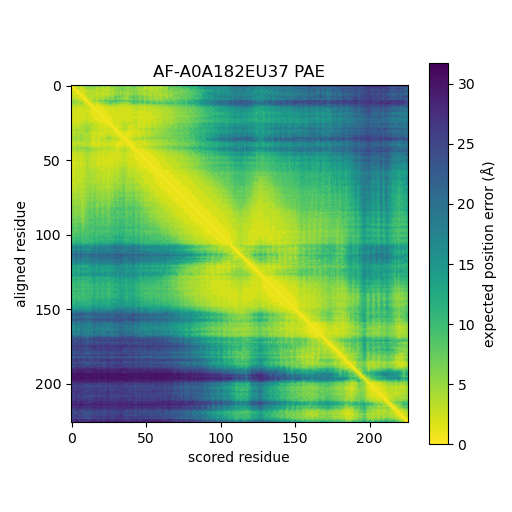 N N . ARG A 1 113 ? 25.655 -14.539 -17.686 1.00 85.75 113 ARG A N 1
ATOM 972 C CA . ARG A 1 113 ? 25.028 -15.231 -18.816 1.00 85.75 113 ARG A CA 1
ATOM 973 C C . ARG A 1 113 ? 25.298 -14.501 -20.134 1.00 85.75 113 ARG A C 1
ATOM 975 O O . ARG A 1 113 ? 25.435 -13.277 -20.179 1.00 85.75 113 ARG A O 1
ATOM 982 N N . ARG A 1 114 ? 25.332 -15.261 -21.235 1.00 79.88 114 ARG A N 1
ATOM 983 C CA . ARG A 1 114 ? 25.542 -14.721 -22.592 1.00 79.88 114 ARG A CA 1
ATOM 984 C C . ARG A 1 114 ? 24.392 -13.820 -23.052 1.00 79.88 114 ARG A C 1
ATOM 986 O O . ARG A 1 114 ? 24.624 -12.843 -23.751 1.00 79.88 114 ARG A O 1
ATOM 993 N N . ASP A 1 115 ? 23.165 -14.125 -22.642 1.00 84.19 115 ASP A N 1
ATOM 994 C CA . ASP A 1 115 ? 21.943 -13.425 -23.050 1.00 84.19 115 ASP A CA 1
ATOM 995 C C . ASP A 1 115 ? 21.624 -12.176 -22.202 1.00 84.19 115 ASP A C 1
ATOM 997 O O . ASP A 1 115 ? 20.676 -11.443 -22.519 1.00 84.19 115 ASP A O 1
ATOM 1001 N N . LEU A 1 116 ? 22.411 -11.921 -21.143 1.00 85.25 116 LEU A N 1
ATOM 1002 C CA . LEU A 1 116 ? 22.204 -10.843 -20.165 1.00 85.25 116 LEU A CA 1
ATOM 1003 C C . LEU A 1 116 ? 20.765 -10.811 -19.624 1.00 85.25 116 LEU A C 1
ATOM 1005 O O . LEU A 1 116 ? 20.194 -9.744 -19.408 1.00 85.25 116 LEU A O 1
ATOM 1009 N N . GLY A 1 117 ? 20.146 -11.984 -19.469 1.00 83.75 117 GLY A N 1
ATOM 1010 C CA . GLY A 1 117 ? 18.802 -12.106 -18.910 1.00 83.75 117 GLY A CA 1
ATOM 1011 C C . GLY A 1 117 ? 17.666 -11.753 -19.867 1.00 83.75 117 GLY A C 1
ATOM 1012 O O . GLY A 1 117 ? 16.562 -11.469 -19.409 1.00 83.75 117 GLY A O 1
ATOM 1013 N N . ARG A 1 118 ? 17.901 -11.768 -21.188 1.00 86.00 118 ARG A N 1
ATOM 1014 C CA . ARG A 1 118 ? 16.845 -11.554 -22.196 1.00 86.00 118 ARG A CA 1
ATOM 1015 C C . ARG A 1 118 ? 15.698 -12.553 -22.046 1.00 86.00 118 ARG A C 1
ATOM 1017 O O . ARG A 1 118 ? 14.545 -12.162 -22.177 1.00 86.00 118 ARG A O 1
ATOM 1024 N N . ASN A 1 119 ? 16.034 -13.813 -21.777 1.00 86.12 119 ASN A N 1
ATOM 1025 C CA . ASN A 1 119 ? 15.074 -14.914 -21.745 1.00 86.12 119 ASN A CA 1
ATOM 1026 C C . ASN A 1 119 ? 14.679 -15.298 -20.311 1.00 86.12 119 ASN A C 1
ATOM 1028 O O . ASN A 1 119 ? 14.152 -16.381 -20.081 1.00 86.12 119 A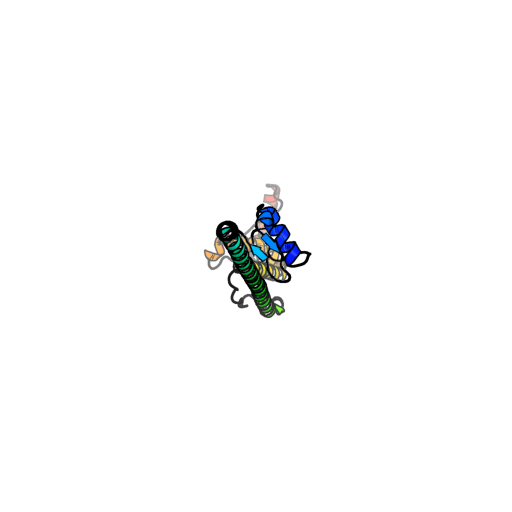SN A O 1
ATOM 1032 N N . VAL A 1 120 ? 14.977 -14.448 -19.323 1.00 88.69 120 VAL A N 1
ATOM 1033 C CA . VAL A 1 120 ? 14.586 -14.708 -17.935 1.00 88.69 120 VAL A CA 1
ATOM 1034 C C . VAL A 1 120 ? 13.112 -14.374 -17.768 1.00 88.69 120 VAL A C 1
ATOM 1036 O O . VAL A 1 120 ? 12.693 -13.229 -17.944 1.00 88.69 120 VAL A O 1
ATOM 1039 N N . GLU A 1 121 ? 12.332 -15.382 -17.396 1.00 89.19 121 GLU A N 1
ATOM 1040 C CA . GLU A 1 121 ? 10.919 -15.215 -17.082 1.00 89.19 121 GLU A CA 1
ATOM 1041 C C . GLU A 1 121 ? 10.741 -14.406 -15.795 1.00 89.19 121 GLU A C 1
ATOM 1043 O O . GLU A 1 121 ? 11.325 -14.706 -14.748 1.00 89.19 121 GLU A O 1
ATOM 1048 N N . TRP A 1 122 ? 9.912 -13.368 -15.866 1.00 91.31 122 TRP A N 1
ATOM 1049 C CA . TRP A 1 122 ? 9.573 -12.562 -14.700 1.00 91.31 122 TRP A CA 1
ATOM 1050 C C . TRP A 1 122 ? 8.528 -13.297 -13.846 1.00 91.31 122 TRP A C 1
ATOM 1052 O O . TRP A 1 122 ? 7.595 -13.878 -14.400 1.00 91.31 122 TRP A O 1
ATOM 1062 N N . PRO A 1 123 ? 8.656 -13.290 -12.504 1.00 93.06 123 PRO A N 1
ATOM 1063 C CA . PRO A 1 123 ? 7.616 -13.819 -11.631 1.00 93.06 123 PRO A CA 1
ATOM 1064 C C . PRO A 1 123 ? 6.281 -13.120 -11.874 1.00 93.06 123 PRO A C 1
ATOM 1066 O O . PRO A 1 123 ? 6.234 -11.949 -12.244 1.00 93.06 123 PRO A O 1
ATOM 1069 N N . ILE A 1 124 ? 5.197 -13.817 -11.545 1.00 90.38 124 ILE A N 1
ATOM 1070 C CA . ILE A 1 124 ? 3.860 -13.227 -11.531 1.00 90.38 124 ILE A CA 1
ATOM 1071 C C . ILE A 1 124 ? 3.835 -12.072 -10.524 1.00 90.38 124 ILE A C 1
ATOM 1073 O O . ILE A 1 124 ? 4.205 -12.231 -9.354 1.00 90.38 124 ILE A O 1
ATOM 1077 N N . THR A 1 125 ? 3.381 -10.910 -10.983 1.00 92.12 125 THR A N 1
ATOM 1078 C CA . THR A 1 125 ? 3.294 -9.696 -10.178 1.00 92.12 125 THR A CA 1
ATOM 1079 C C . THR A 1 125 ? 2.218 -9.821 -9.105 1.00 92.12 125 THR A C 1
ATOM 1081 O O . THR A 1 125 ? 1.066 -10.130 -9.424 1.00 92.12 125 THR A O 1
ATOM 1084 N N . PRO A 1 126 ? 2.533 -9.547 -7.827 1.00 92.56 126 PRO A N 1
ATOM 1085 C CA . PRO A 1 126 ? 1.512 -9.460 -6.800 1.00 92.56 126 PRO A CA 1
ATOM 1086 C C . PRO A 1 126 ? 0.576 -8.280 -7.079 1.00 92.56 126 PRO A C 1
ATOM 1088 O O . PRO A 1 126 ? 1.033 -7.175 -7.361 1.00 92.56 126 PRO A O 1
ATOM 1091 N N . SER A 1 127 ? -0.726 -8.509 -6.913 1.00 87.94 127 SER A N 1
ATOM 1092 C CA . SER A 1 127 ? -1.776 -7.492 -7.052 1.00 87.94 127 SER A CA 1
ATOM 1093 C C . SER A 1 127 ? -1.455 -6.195 -6.288 1.00 87.94 127 SER A C 1
ATOM 1095 O O . SER A 1 127 ? -1.173 -6.254 -5.081 1.00 87.94 127 SER A O 1
ATOM 1097 N N . GLY A 1 128 ? -1.563 -5.041 -6.944 1.00 89.38 128 GLY A N 1
ATOM 1098 C CA . GLY A 1 128 ? -1.305 -3.716 -6.366 1.00 89.38 128 GLY A CA 1
ATOM 1099 C C . GLY A 1 128 ? 0.170 -3.294 -6.363 1.00 89.38 128 GLY A C 1
ATOM 1100 O O . GLY A 1 128 ? 0.526 -2.309 -5.705 1.00 89.38 128 GLY A O 1
ATOM 1101 N N . PHE A 1 129 ? 1.036 -4.049 -7.046 1.00 92.25 129 PHE A N 1
ATOM 1102 C CA . PHE A 1 129 ? 2.458 -3.746 -7.246 1.00 92.25 129 PHE A CA 1
ATOM 1103 C C . PHE A 1 129 ? 2.855 -3.673 -8.728 1.00 92.25 129 PHE A C 1
ATOM 1105 O O . PHE A 1 129 ? 4.043 -3.660 -9.039 1.00 92.25 129 PHE A O 1
ATOM 1112 N N . GLU A 1 130 ? 1.890 -3.571 -9.638 1.00 92.88 130 GLU A N 1
ATOM 1113 C CA . GLU A 1 130 ? 2.095 -3.538 -11.091 1.00 92.88 130 GLU A CA 1
ATOM 1114 C C . GLU A 1 130 ? 3.013 -2.370 -11.486 1.00 92.88 130 GLU A C 1
ATOM 1116 O O . GLU A 1 130 ? 4.052 -2.566 -12.106 1.00 92.88 130 GLU A O 1
ATOM 1121 N N . ASN A 1 131 ? 2.735 -1.167 -10.972 1.00 93.94 131 ASN A N 1
ATOM 1122 C CA . ASN A 1 131 ? 3.571 0.020 -11.204 1.00 93.94 131 ASN A CA 1
ATOM 1123 C C . ASN A 1 131 ? 5.020 -0.143 -10.716 1.00 93.94 131 ASN A C 1
ATOM 1125 O O . ASN A 1 131 ? 5.939 0.488 -11.242 1.00 93.94 131 ASN A O 1
ATOM 1129 N N . PHE A 1 132 ? 5.227 -0.917 -9.647 1.00 92.31 132 PHE A N 1
ATOM 1130 C CA . PHE A 1 132 ? 6.565 -1.197 -9.131 1.00 92.31 132 PHE A CA 1
ATOM 1131 C C . PHE A 1 132 ? 7.285 -2.200 -10.032 1.00 92.31 132 PHE A C 1
ATOM 1133 O O . PHE A 1 132 ? 8.449 -1.985 -10.368 1.00 92.31 132 PHE A O 1
ATOM 1140 N N . ASP A 1 133 ? 6.583 -3.243 -10.468 1.00 94.25 133 ASP A N 1
ATOM 1141 C CA . ASP A 1 133 ? 7.119 -4.225 -11.402 1.00 94.25 133 ASP A CA 1
ATOM 1142 C C . ASP A 1 133 ? 7.508 -3.607 -12.752 1.00 94.25 133 ASP A C 1
ATOM 1144 O O . ASP A 1 133 ? 8.619 -3.820 -13.236 1.00 94.25 133 ASP A O 1
ATOM 1148 N N . ASP A 1 134 ? 6.662 -2.744 -13.312 1.00 94.50 134 ASP A N 1
ATOM 1149 C CA . ASP A 1 134 ? 6.957 -2.035 -14.559 1.00 94.50 134 ASP A CA 1
ATOM 1150 C C . ASP A 1 134 ? 8.224 -1.182 -14.449 1.00 94.50 134 ASP A C 1
ATOM 1152 O O . ASP A 1 134 ? 9.040 -1.120 -15.375 1.00 94.50 134 ASP A O 1
ATOM 1156 N N . LYS A 1 135 ? 8.429 -0.532 -13.296 1.00 95.69 135 LYS A N 1
ATOM 1157 C CA . LYS A 1 135 ? 9.662 0.217 -13.020 1.00 95.69 135 LYS A CA 1
ATOM 1158 C C . LYS A 1 135 ? 10.871 -0.711 -12.954 1.00 95.69 135 LYS A C 1
ATOM 1160 O O . LYS A 1 135 ? 11.899 -0.371 -13.534 1.00 95.69 135 LYS A O 1
ATOM 1165 N N . LEU A 1 136 ? 10.762 -1.871 -12.307 1.00 94.25 136 LEU A N 1
ATOM 1166 C CA . LEU A 1 136 ? 11.851 -2.851 -12.258 1.00 94.25 136 LEU A CA 1
ATOM 1167 C C . LEU A 1 136 ? 12.205 -3.388 -13.649 1.00 94.25 136 LEU A C 1
ATOM 1169 O O . LEU A 1 136 ? 13.384 -3.446 -13.996 1.00 94.25 136 LEU A O 1
ATOM 1173 N N . LYS A 1 137 ? 11.205 -3.711 -14.474 1.00 93.94 137 LYS A N 1
ATOM 1174 C CA . LYS A 1 137 ? 11.407 -4.132 -15.869 1.00 93.94 137 LYS A CA 1
ATOM 1175 C C . LYS A 1 137 ? 12.132 -3.064 -16.681 1.00 93.94 137 LYS A C 1
ATOM 1177 O O . LYS A 1 137 ? 13.090 -3.378 -17.388 1.00 93.94 137 LYS A O 1
ATOM 1182 N N . LYS A 1 138 ? 11.737 -1.794 -16.534 1.00 95.56 138 LYS A N 1
ATOM 1183 C CA . LYS A 1 138 ? 12.433 -0.654 -17.158 1.00 95.56 138 LYS A CA 1
ATOM 1184 C C . LYS A 1 138 ? 13.878 -0.535 -16.675 1.00 95.56 138 LYS A C 1
ATOM 1186 O O . LYS A 1 138 ? 14.775 -0.407 -17.502 1.00 95.56 138 LYS A O 1
ATOM 1191 N N . MET A 1 139 ? 14.119 -0.623 -15.365 1.00 94.88 139 MET A N 1
ATOM 1192 C CA . MET A 1 139 ? 15.476 -0.586 -14.806 1.00 94.88 139 MET A CA 1
ATOM 1193 C C . MET A 1 139 ? 16.345 -1.717 -15.359 1.00 94.88 139 MET A C 1
ATOM 1195 O O . MET A 1 139 ? 17.475 -1.468 -15.773 1.00 94.88 139 MET A O 1
ATOM 1199 N N . HIS A 1 140 ? 15.813 -2.940 -15.433 1.00 93.50 140 HIS A N 1
ATOM 1200 C CA . HIS A 1 140 ? 16.523 -4.074 -16.017 1.00 93.50 140 HIS A CA 1
ATOM 1201 C C . HIS A 1 140 ? 16.827 -3.855 -17.505 1.00 93.50 140 HIS A C 1
ATOM 1203 O O . HIS A 1 140 ? 17.941 -4.128 -17.945 1.00 93.50 140 HIS A O 1
ATOM 1209 N N . ALA A 1 141 ? 15.880 -3.321 -18.282 1.00 93.38 141 ALA A N 1
ATOM 1210 C CA . ALA A 1 141 ? 16.096 -3.018 -19.695 1.00 93.38 141 ALA A CA 1
ATOM 1211 C C . ALA A 1 141 ? 17.210 -1.976 -19.905 1.00 93.38 141 ALA A C 1
ATOM 1213 O O . ALA A 1 141 ? 18.072 -2.175 -20.761 1.00 93.38 141 ALA A O 1
ATOM 1214 N N . ILE A 1 142 ? 17.228 -0.912 -19.095 1.00 94.75 142 ILE A N 1
ATOM 1215 C CA . ILE A 1 142 ? 18.273 0.124 -19.123 1.00 94.75 142 ILE A CA 1
ATOM 1216 C C . ILE A 1 142 ? 19.626 -0.471 -18.732 1.00 94.75 142 ILE A C 1
ATOM 1218 O O . ILE A 1 142 ? 20.603 -0.314 -19.462 1.00 94.75 142 ILE A O 1
ATOM 1222 N N . TRP A 1 143 ? 19.684 -1.201 -17.615 1.00 94.75 143 TRP A N 1
ATOM 1223 C CA . TRP A 1 143 ? 20.902 -1.877 -17.169 1.00 94.75 143 TRP A CA 1
ATOM 1224 C C . TRP A 1 143 ? 21.452 -2.810 -18.252 1.00 94.75 143 TRP A C 1
ATOM 1226 O O . TRP A 1 143 ? 22.640 -2.765 -18.569 1.00 94.75 143 TRP A O 1
ATOM 1236 N N . ARG A 1 144 ? 20.582 -3.612 -18.873 1.00 93.94 144 ARG A N 1
ATOM 1237 C CA . ARG A 1 144 ? 20.957 -4.546 -19.934 1.00 93.94 144 ARG A CA 1
ATOM 1238 C C . ARG A 1 144 ? 21.479 -3.813 -21.168 1.00 93.94 144 ARG A C 1
ATOM 1240 O O . ARG A 1 144 ? 22.486 -4.237 -21.726 1.00 93.94 144 ARG A O 1
ATOM 1247 N N . ALA A 1 145 ? 20.824 -2.731 -21.588 1.00 91.94 145 ALA A N 1
ATOM 1248 C CA . ALA A 1 145 ? 21.281 -1.907 -22.705 1.00 91.94 145 ALA A CA 1
ATOM 1249 C C . ALA A 1 145 ? 22.679 -1.335 -22.434 1.00 91.94 145 ALA A C 1
ATOM 1251 O O . ALA A 1 145 ? 23.575 -1.511 -23.257 1.00 91.94 145 ALA A O 1
ATOM 1252 N N . ASN A 1 146 ? 22.894 -0.762 -21.248 1.00 92.31 146 ASN A N 1
ATOM 1253 C CA . ASN A 1 146 ? 24.198 -0.237 -20.847 1.00 92.31 146 ASN A CA 1
ATOM 1254 C C . ASN A 1 146 ? 25.264 -1.337 -20.825 1.00 92.31 146 ASN A C 1
ATOM 1256 O O . ASN A 1 146 ? 26.326 -1.155 -21.401 1.00 92.31 146 ASN A O 1
ATOM 1260 N N . LYS A 1 147 ? 24.963 -2.526 -20.287 1.00 92.50 147 LYS A N 1
ATOM 1261 C CA . LYS A 1 147 ? 25.909 -3.656 -20.293 1.00 92.50 147 LYS A CA 1
ATOM 1262 C C . LYS A 1 147 ? 26.262 -4.150 -21.696 1.00 92.50 147 LYS A C 1
ATOM 1264 O O . LYS A 1 147 ? 27.402 -4.553 -21.923 1.00 92.50 147 LYS A O 1
ATOM 1269 N N . ILE A 1 148 ? 25.312 -4.137 -22.633 1.00 91.00 148 ILE A N 1
ATOM 1270 C CA . ILE A 1 148 ? 25.57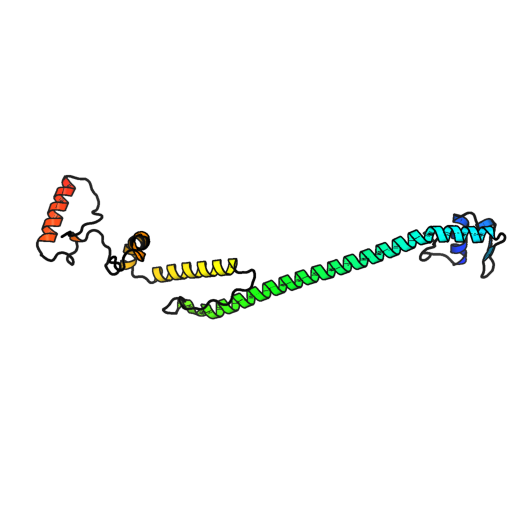5 -4.465 -24.044 1.00 91.00 148 ILE A CA 1
ATOM 1271 C C . ILE A 1 148 ? 26.514 -3.427 -24.655 1.00 91.00 148 ILE A C 1
ATOM 1273 O O . ILE A 1 148 ? 27.484 -3.802 -25.312 1.00 91.00 148 ILE A O 1
ATOM 1277 N N . ILE A 1 149 ? 26.241 -2.143 -24.414 1.00 90.31 149 ILE A N 1
ATOM 1278 C CA . ILE A 1 149 ? 27.091 -1.052 -24.884 1.00 90.31 149 ILE A CA 1
ATOM 1279 C C . ILE A 1 149 ? 28.479 -1.196 -24.265 1.00 90.31 149 ILE A C 1
ATOM 1281 O O . ILE A 1 149 ? 29.447 -1.223 -25.007 1.00 90.31 149 ILE A O 1
ATOM 1285 N N . ASP A 1 150 ? 28.614 -1.400 -22.956 1.00 89.31 150 ASP A N 1
ATOM 1286 C CA . ASP A 1 150 ? 29.906 -1.534 -22.276 1.00 89.31 150 ASP A CA 1
ATOM 1287 C C . ASP A 1 150 ? 30.782 -2.631 -22.890 1.00 89.31 150 ASP A C 1
ATOM 1289 O O . ASP A 1 150 ? 31.956 -2.380 -23.168 1.00 89.31 150 ASP A O 1
ATOM 1293 N N . ARG A 1 151 ? 30.194 -3.800 -23.186 1.00 89.56 151 ARG A N 1
ATOM 1294 C CA . ARG A 1 151 ? 30.872 -4.946 -23.822 1.00 89.56 151 ARG A CA 1
ATOM 1295 C C . ARG A 1 151 ? 31.199 -4.739 -25.304 1.00 89.56 151 ARG A C 1
ATOM 1297 O O . ARG A 1 151 ? 31.941 -5.537 -25.873 1.00 89.56 151 ARG A O 1
ATOM 1304 N N . MET A 1 152 ? 30.649 -3.711 -25.946 1.00 87.50 152 MET A N 1
ATOM 1305 C CA . MET A 1 152 ? 30.861 -3.449 -27.366 1.00 87.50 152 MET A CA 1
ATOM 1306 C C . MET A 1 152 ? 32.286 -2.915 -27.635 1.00 87.50 152 MET A C 1
ATOM 1308 O O . MET A 1 152 ? 32.745 -2.008 -26.930 1.00 87.50 152 MET A O 1
ATOM 1312 N N . PRO A 1 153 ? 32.981 -3.409 -28.680 1.00 88.75 153 PRO A N 1
ATOM 1313 C CA . PRO A 1 153 ? 34.250 -2.847 -29.140 1.00 88.75 153 PRO A CA 1
ATOM 1314 C C . PRO A 1 153 ? 34.159 -1.345 -29.449 1.00 88.75 153 PRO A C 1
ATOM 1316 O O . PRO A 1 153 ? 33.165 -0.881 -30.010 1.00 88.75 153 PRO A O 1
ATOM 1319 N N . LEU A 1 154 ? 35.225 -0.588 -29.157 1.00 84.75 154 LEU A N 1
ATOM 1320 C CA . LEU A 1 154 ? 35.276 0.871 -29.363 1.00 84.75 154 LEU A CA 1
ATOM 1321 C C . LEU A 1 154 ? 34.970 1.288 -30.809 1.00 84.75 154 LEU A C 1
ATOM 1323 O O . LEU A 1 154 ? 34.326 2.309 -31.031 1.00 84.75 154 LEU A O 1
ATOM 1327 N N . VAL A 1 155 ? 35.396 0.486 -31.788 1.00 82.31 155 VAL A N 1
ATOM 1328 C CA . VAL A 1 155 ? 35.138 0.743 -33.214 1.00 82.31 155 VAL A CA 1
ATOM 1329 C C . VAL A 1 155 ? 33.636 0.774 -33.507 1.00 82.31 155 VAL A C 1
ATOM 1331 O O . VAL A 1 155 ? 33.168 1.665 -34.206 1.00 82.31 155 VAL A O 1
ATOM 1334 N N . LEU A 1 156 ? 32.870 -0.152 -32.925 1.00 81.75 156 LEU A N 1
ATOM 1335 C CA . LEU A 1 156 ? 31.420 -0.219 -33.109 1.00 81.75 156 LEU A CA 1
ATOM 1336 C C . LEU A 1 156 ? 30.693 0.864 -32.305 1.00 81.75 156 LEU A C 1
ATOM 1338 O O . LEU A 1 156 ? 29.720 1.428 -32.806 1.00 81.75 156 LEU A O 1
ATOM 1342 N N . LYS A 1 157 ? 31.206 1.210 -31.113 1.00 84.88 157 LYS A N 1
ATOM 1343 C CA . LYS A 1 157 ? 30.681 2.309 -30.285 1.00 84.88 157 LYS A CA 1
ATOM 1344 C C . LYS A 1 157 ? 30.716 3.656 -31.005 1.00 84.88 157 LYS A C 1
ATOM 1346 O O . LYS A 1 157 ? 29.752 4.400 -30.894 1.00 84.88 157 LYS A O 1
ATOM 1351 N N . LYS A 1 158 ? 31.783 3.950 -31.763 1.00 84.50 158 LYS A N 1
ATOM 1352 C CA . LYS A 1 158 ? 31.910 5.212 -32.519 1.00 84.50 158 LYS A CA 1
ATOM 1353 C C . LYS A 1 158 ? 30.770 5.438 -33.512 1.00 84.50 158 LYS A C 1
ATOM 1355 O O . LYS A 1 158 ? 30.405 6.578 -33.711 1.00 84.50 158 LYS A O 1
ATOM 1360 N N . SER A 1 159 ? 30.238 4.361 -34.098 1.00 86.81 159 SER A N 1
ATOM 1361 C CA . SER A 1 159 ? 29.127 4.401 -35.064 1.00 86.81 159 SER A CA 1
ATOM 1362 C C . SER A 1 159 ? 27.743 4.146 -34.446 1.00 86.81 159 SER A C 1
ATOM 1364 O O . SER A 1 159 ? 26.762 3.930 -35.161 1.00 86.81 159 SER A O 1
ATOM 1366 N N . LEU A 1 160 ? 27.667 4.000 -33.118 1.00 88.00 160 LEU A N 1
ATOM 1367 C CA . LEU A 1 160 ? 26.462 3.514 -32.451 1.00 88.00 160 LEU A CA 1
ATOM 1368 C C . LEU A 1 160 ? 25.344 4.554 -32.491 1.00 88.00 160 LEU A C 1
ATOM 1370 O O . LEU A 1 160 ? 24.193 4.193 -32.726 1.00 88.00 160 LEU A O 1
ATOM 1374 N N . GLU A 1 161 ? 25.671 5.823 -32.260 1.00 87.88 161 GLU A N 1
ATOM 1375 C CA . GLU A 1 161 ? 24.687 6.905 -32.222 1.00 87.88 161 GLU A CA 1
ATOM 1376 C C . GLU A 1 161 ? 24.010 7.077 -33.581 1.00 87.88 161 GLU A C 1
ATOM 1378 O O . GLU A 1 161 ? 22.779 7.114 -33.661 1.00 87.88 161 GLU A O 1
ATOM 1383 N N . GLU A 1 162 ? 24.796 7.067 -34.659 1.00 88.56 162 GLU A N 1
ATOM 1384 C CA . GLU A 1 162 ? 24.299 7.161 -36.027 1.00 88.56 162 GLU A CA 1
ATOM 1385 C C . GLU A 1 162 ? 23.438 5.947 -36.378 1.00 88.56 162 GLU A C 1
ATOM 1387 O O . GLU A 1 162 ? 22.341 6.097 -36.921 1.00 88.56 162 GLU A O 1
ATOM 1392 N N . LYS A 1 163 ? 23.875 4.736 -36.006 1.00 89.06 163 LYS A N 1
ATOM 1393 C CA . LYS A 1 163 ? 23.095 3.510 -36.230 1.00 89.06 163 LYS A CA 1
ATOM 1394 C C . LYS A 1 163 ? 21.788 3.501 -35.442 1.00 89.06 163 LYS A C 1
ATOM 1396 O O . LYS A 1 163 ? 20.777 3.038 -35.962 1.00 89.06 163 LYS A O 1
ATOM 1401 N N . VAL A 1 164 ? 21.767 4.020 -34.215 1.00 90.31 164 VAL A N 1
ATOM 1402 C CA . VAL A 1 164 ? 20.536 4.147 -33.417 1.00 90.31 164 VAL A CA 1
ATOM 1403 C C . VAL A 1 164 ? 19.596 5.185 -34.033 1.00 90.31 164 VAL A C 1
ATOM 1405 O O . VAL A 1 164 ? 18.389 4.941 -34.104 1.00 90.31 164 VAL A O 1
ATOM 1408 N N . ALA A 1 165 ? 20.120 6.316 -34.511 1.00 90.62 165 ALA A N 1
ATOM 1409 C CA . ALA A 1 165 ? 19.331 7.328 -35.211 1.00 90.62 165 ALA A CA 1
ATOM 1410 C C . ALA A 1 165 ? 18.714 6.766 -36.502 1.00 90.62 165 ALA A C 1
ATOM 1412 O O . ALA A 1 165 ? 17.511 6.907 -36.730 1.00 90.62 165 ALA A O 1
ATOM 1413 N N . ALA A 1 166 ? 19.505 6.044 -37.295 1.00 90.44 166 ALA A N 1
ATOM 1414 C CA . ALA A 1 166 ? 19.020 5.372 -38.490 1.00 90.44 166 ALA A CA 1
ATOM 1415 C C . ALA A 1 166 ? 17.996 4.281 -38.166 1.00 90.44 166 ALA A C 1
ATOM 1417 O O . ALA A 1 166 ? 16.928 4.248 -38.771 1.00 90.44 166 ALA A O 1
ATOM 1418 N N . PHE A 1 167 ? 18.244 3.440 -37.161 1.00 90.50 167 PHE A N 1
ATOM 1419 C CA . PHE A 1 167 ? 17.278 2.428 -36.734 1.00 90.50 167 PHE A CA 1
ATOM 1420 C C . PHE A 1 167 ? 15.925 3.053 -36.357 1.00 90.50 167 PHE A C 1
ATOM 1422 O O . PHE A 1 167 ? 14.881 2.541 -36.757 1.00 90.50 167 PHE A O 1
ATOM 1429 N N . ARG A 1 168 ? 15.922 4.202 -35.666 1.00 90.81 168 ARG A N 1
ATOM 1430 C CA . ARG A 1 168 ? 14.686 4.948 -35.360 1.00 90.81 168 ARG A CA 1
ATOM 1431 C C . ARG A 1 168 ? 13.976 5.462 -36.616 1.00 90.81 168 ARG A C 1
ATOM 1433 O O . ARG A 1 168 ? 12.749 5.467 -36.649 1.00 90.81 168 ARG A O 1
ATOM 1440 N N . ALA A 1 169 ? 14.719 5.884 -37.638 1.00 91.19 169 ALA A N 1
ATOM 1441 C CA . ALA A 1 169 ? 14.150 6.432 -38.868 1.00 91.19 169 ALA A CA 1
ATOM 1442 C C . ALA A 1 169 ? 13.604 5.351 -39.823 1.00 91.19 169 ALA A C 1
ATOM 1444 O O . ALA A 1 169 ? 12.521 5.520 -40.400 1.00 91.19 169 ALA A O 1
ATOM 1445 N N . ILE A 1 170 ? 14.353 4.254 -40.000 1.00 91.75 170 ILE A N 1
ATOM 1446 C CA . ILE A 1 170 ? 14.149 3.275 -41.083 1.00 91.75 170 ILE A CA 1
ATOM 1447 C C . ILE A 1 170 ? 14.120 1.800 -40.646 1.00 91.75 170 ILE A C 1
ATOM 1449 O O . ILE A 1 170 ? 13.789 0.954 -41.473 1.00 91.75 170 ILE A O 1
ATOM 1453 N N . GLY A 1 171 ? 14.386 1.469 -39.379 1.00 83.69 171 GLY A N 1
ATOM 1454 C CA . GLY A 1 171 ? 14.613 0.087 -38.918 1.00 83.69 171 GLY A CA 1
ATOM 1455 C C . GLY A 1 171 ? 13.457 -0.902 -39.120 1.00 83.69 171 GLY A C 1
ATOM 1456 O O . GLY A 1 171 ? 13.709 -2.090 -39.263 1.00 83.69 171 GLY A O 1
ATOM 1457 N N . ASN A 1 172 ? 12.209 -0.425 -39.195 1.00 84.25 172 ASN A N 1
ATOM 1458 C CA . ASN A 1 172 ? 11.028 -1.253 -39.505 1.00 84.25 172 ASN A CA 1
ATOM 1459 C C . ASN A 1 172 ? 10.468 -1.004 -40.916 1.00 84.25 172 ASN A C 1
ATOM 1461 O O . ASN A 1 172 ? 9.449 -1.575 -41.289 1.00 84.25 172 ASN A O 1
ATOM 1465 N N . LYS A 1 173 ? 11.092 -0.101 -41.680 1.00 88.81 173 LYS A N 1
ATOM 1466 C CA . LYS A 1 173 ? 10.646 0.300 -43.022 1.00 88.81 173 LYS A CA 1
ATOM 1467 C C . LYS A 1 173 ? 11.467 -0.361 -44.125 1.00 88.81 173 LYS A C 1
ATOM 1469 O O . LYS A 1 173 ? 10.990 -0.463 -45.249 1.00 88.81 173 LYS A O 1
ATOM 1474 N N . ARG A 1 174 ? 12.700 -0.779 -43.825 1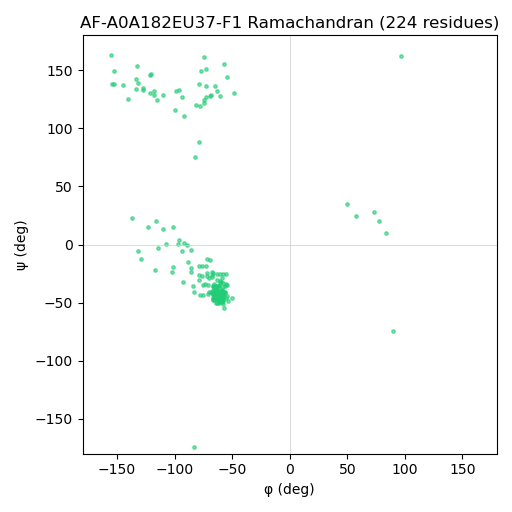.00 85.00 174 ARG A N 1
ATOM 1475 C CA . ARG A 1 174 ? 13.581 -1.495 -44.753 1.00 85.00 174 ARG A CA 1
ATOM 1476 C C . ARG A 1 174 ? 14.203 -2.710 -44.062 1.00 85.00 174 ARG A C 1
ATOM 1478 O O . ARG A 1 174 ? 14.693 -2.546 -42.947 1.00 85.00 174 ARG A O 1
ATOM 1485 N N . PRO A 1 175 ? 14.215 -3.888 -44.715 1.00 82.81 175 PRO A N 1
ATOM 1486 C CA . PRO A 1 175 ? 14.796 -5.100 -44.137 1.00 82.81 175 PRO A CA 1
ATOM 1487 C C . PRO A 1 175 ? 16.309 -4.955 -43.952 1.00 82.81 175 PRO A C 1
ATOM 1489 O O . PRO A 1 175 ? 16.842 -5.293 -42.903 1.00 82.81 175 PRO A O 1
ATOM 1492 N N . GLU A 1 176 ? 16.977 -4.355 -44.937 1.00 84.56 176 GLU A N 1
ATOM 1493 C CA . GLU A 1 176 ? 18.408 -4.088 -44.918 1.00 84.56 176 GLU A CA 1
ATOM 1494 C C . GLU A 1 176 ? 18.659 -2.589 -45.066 1.00 84.56 176 GLU A C 1
ATOM 1496 O O . GLU A 1 176 ? 18.127 -1.923 -45.958 1.00 84.56 176 GLU A O 1
ATOM 1501 N N . TRP A 1 177 ? 19.483 -2.048 -44.177 1.00 85.50 177 TRP A N 1
ATOM 1502 C CA . TRP A 1 177 ? 19.915 -0.647 -44.202 1.00 85.50 177 TRP A CA 1
ATOM 1503 C C . TRP A 1 177 ? 21.416 -0.504 -43.919 1.00 85.50 177 TRP A C 1
ATOM 1505 O O . TRP A 1 177 ? 21.891 0.546 -43.493 1.00 85.50 177 TRP A O 1
ATOM 1515 N N . GLY A 1 178 ? 22.181 -1.575 -44.159 1.00 80.00 178 GLY A N 1
ATOM 1516 C CA . GLY A 1 178 ? 23.639 -1.555 -44.041 1.00 80.00 178 GLY A CA 1
ATOM 1517 C C . GLY A 1 178 ? 24.146 -1.507 -42.598 1.00 80.00 178 GLY A C 1
ATOM 1518 O O . GLY A 1 178 ? 25.241 -1.002 -42.349 1.00 80.00 178 GLY A O 1
ATOM 1519 N N . TYR A 1 179 ? 23.379 -2.035 -41.638 1.00 78.75 179 TYR A N 1
ATOM 1520 C CA . TYR A 1 179 ? 23.748 -2.034 -40.217 1.00 78.75 179 TYR A CA 1
ATOM 1521 C C . TYR A 1 179 ? 24.976 -2.908 -39.903 1.00 78.75 179 TYR A C 1
ATOM 1523 O O . TYR A 1 179 ? 25.679 -2.643 -38.923 1.00 78.75 179 TYR A O 1
ATOM 1531 N N . LEU A 1 180 ? 25.264 -3.913 -40.743 1.00 80.50 180 LEU A N 1
ATOM 1532 C CA . LEU A 1 180 ? 26.462 -4.760 -40.657 1.00 80.50 180 LEU A CA 1
ATOM 1533 C C . LEU A 1 180 ? 27.749 -4.020 -41.062 1.00 80.50 180 LEU A C 1
ATOM 1535 O O . LEU A 1 180 ? 28.831 -4.378 -40.603 1.00 80.50 180 LEU A O 1
ATOM 1539 N N . ARG A 1 181 ? 27.650 -2.964 -41.880 1.00 80.38 181 ARG A N 1
ATOM 1540 C CA . ARG A 1 181 ? 28.806 -2.187 -42.347 1.00 80.38 181 ARG A CA 1
ATOM 1541 C C . ARG A 1 181 ? 29.315 -1.248 -41.250 1.00 80.38 181 ARG A C 1
ATOM 1543 O O . ARG A 1 181 ? 28.550 -0.758 -40.415 1.00 80.38 181 ARG A O 1
ATOM 1550 N N . SER A 1 182 ? 30.615 -0.970 -41.255 1.00 78.56 182 SER A N 1
ATOM 1551 C CA . SER A 1 182 ? 31.211 0.072 -40.409 1.00 78.56 182 SER A CA 1
ATOM 1552 C C . SER A 1 182 ? 30.868 1.449 -40.962 1.00 78.56 182 SER A C 1
ATOM 1554 O O . SER A 1 182 ? 31.158 1.715 -42.125 1.00 78.56 182 SER A O 1
ATOM 1556 N N . TRP A 1 183 ? 30.262 2.318 -40.150 1.00 85.06 183 TRP A N 1
ATOM 1557 C CA . TRP A 1 183 ? 29.908 3.664 -40.597 1.00 85.06 183 TRP A CA 1
ATOM 1558 C C . TRP A 1 183 ? 31.040 4.633 -40.269 1.00 85.06 183 TRP A C 1
ATOM 1560 O O . TRP A 1 183 ? 31.320 4.865 -39.096 1.00 85.06 183 TRP A O 1
ATOM 1570 N N . LYS A 1 184 ? 31.739 5.124 -41.300 1.00 80.62 184 LYS A N 1
ATOM 1571 C CA . LYS A 1 184 ? 32.961 5.943 -41.158 1.00 80.62 184 LYS A CA 1
ATOM 1572 C C . LYS A 1 184 ? 32.815 7.369 -41.711 1.00 80.62 184 LYS A C 1
ATOM 1574 O O . LYS A 1 184 ? 33.553 8.249 -41.279 1.00 80.62 184 LYS A O 1
ATOM 1579 N N . GLY A 1 185 ? 31.859 7.602 -42.614 1.00 83.50 185 GLY A N 1
ATOM 1580 C CA . GLY A 1 185 ? 31.586 8.915 -43.204 1.00 83.50 185 GLY A CA 1
ATOM 1581 C C . GLY A 1 185 ? 32.391 9.167 -44.478 1.00 83.50 185 GLY A C 1
ATOM 1582 O O . GLY A 1 185 ? 31.819 9.117 -45.560 1.00 83.50 185 GLY A O 1
ATOM 1583 N N . ASP A 1 186 ? 33.692 9.442 -44.356 1.00 84.81 186 ASP A N 1
ATOM 1584 C CA . ASP A 1 186 ? 34.589 9.740 -45.489 1.00 84.81 186 ASP A CA 1
ATOM 1585 C C . ASP A 1 186 ? 35.077 8.448 -46.158 1.00 84.81 186 ASP A C 1
ATOM 1587 O O . ASP A 1 186 ? 36.188 7.972 -45.918 1.00 84.81 186 ASP A O 1
ATOM 1591 N N . TYR A 1 187 ? 34.197 7.817 -46.929 1.00 83.88 187 TYR A N 1
ATOM 1592 C CA . TYR A 1 187 ? 34.458 6.496 -47.472 1.00 83.88 187 TYR A CA 1
ATOM 1593 C C . TYR A 1 187 ? 35.377 6.499 -48.701 1.00 83.88 187 TYR A C 1
ATOM 1595 O O . TYR A 1 187 ? 36.104 5.532 -48.903 1.00 83.88 187 TYR A O 1
ATOM 1603 N N . LEU A 1 188 ? 35.425 7.594 -49.471 1.00 81.25 188 LEU A N 1
ATOM 1604 C CA . LEU A 1 188 ? 36.356 7.746 -50.603 1.00 81.25 188 LEU A CA 1
ATOM 1605 C C . LEU A 1 188 ? 37.825 7.880 -50.162 1.00 81.25 188 LEU A C 1
ATOM 1607 O O . LEU A 1 188 ? 38.743 7.753 -50.964 1.00 81.25 188 LEU A O 1
ATOM 1611 N N . ASN A 1 189 ? 38.071 8.117 -48.876 1.00 80.88 189 ASN A N 1
ATOM 1612 C CA . ASN A 1 189 ? 39.417 8.141 -48.309 1.00 80.88 189 ASN A CA 1
ATOM 1613 C C . ASN A 1 189 ? 39.861 6.770 -47.763 1.00 80.88 189 ASN A C 1
ATOM 1615 O O . ASN A 1 189 ? 40.950 6.644 -47.202 1.00 80.88 189 ASN A O 1
ATOM 1619 N N . LEU A 1 190 ? 39.020 5.738 -47.882 1.00 78.00 190 LEU A N 1
ATOM 1620 C CA . LEU A 1 190 ? 39.344 4.377 -47.465 1.00 78.00 190 LEU A CA 1
ATOM 1621 C C . LEU A 1 190 ? 39.849 3.566 -48.657 1.00 78.00 190 LEU A C 1
ATOM 1623 O O . LEU A 1 190 ? 39.205 3.524 -49.702 1.00 78.00 190 LEU A O 1
ATOM 1627 N N . ASP A 1 191 ? 40.956 2.854 -48.455 1.00 69.56 191 ASP A N 1
ATOM 1628 C CA . ASP A 1 191 ? 41.542 1.975 -49.476 1.00 69.56 191 ASP A CA 1
ATOM 1629 C C . ASP A 1 191 ? 40.616 0.806 -49.859 1.00 69.56 191 ASP A C 1
ATOM 1631 O O . ASP A 1 191 ? 40.672 0.313 -50.979 1.00 69.56 191 ASP A O 1
ATOM 1635 N N . ASP A 1 192 ? 39.721 0.399 -48.952 1.00 67.44 192 ASP A N 1
ATOM 1636 C CA . ASP A 1 192 ? 38.847 -0.770 -49.121 1.00 67.44 192 ASP A CA 1
ATOM 1637 C C . ASP A 1 192 ? 37.656 -0.545 -50.076 1.00 67.44 192 ASP A C 1
ATOM 1639 O O . ASP A 1 192 ? 37.027 -1.510 -50.511 1.00 67.44 192 ASP A O 1
ATOM 1643 N N . GLU A 1 193 ? 37.278 0.705 -50.366 1.00 65.62 193 GLU A N 1
ATOM 1644 C CA . GLU A 1 193 ? 36.052 1.001 -51.133 1.00 65.62 193 GLU A CA 1
ATOM 1645 C C . GLU A 1 193 ? 36.285 1.333 -52.599 1.00 65.62 193 GLU A C 1
ATOM 1647 O O . GLU A 1 193 ? 35.371 1.229 -53.421 1.00 65.62 193 GLU A O 1
ATOM 1652 N N . ILE A 1 194 ? 37.510 1.713 -52.933 1.00 64.06 194 ILE A N 1
ATOM 1653 C CA . ILE A 1 194 ? 37.866 2.197 -54.253 1.00 64.06 194 ILE A CA 1
ATOM 1654 C C . ILE A 1 194 ? 38.520 1.052 -55.031 1.00 64.06 194 ILE A C 1
ATOM 1656 O O . ILE A 1 194 ? 39.585 0.561 -54.678 1.00 64.06 194 ILE A O 1
ATOM 1660 N N . LYS A 1 195 ? 37.874 0.614 -56.119 1.00 62.56 195 LYS A N 1
ATOM 1661 C CA . LYS A 1 195 ? 38.335 -0.533 -56.924 1.00 62.56 195 LYS A CA 1
ATOM 1662 C C . LYS A 1 195 ? 39.576 -0.238 -57.782 1.00 62.56 195 LYS A C 1
ATOM 1664 O O . LYS A 1 195 ? 40.207 -1.187 -58.237 1.00 62.56 195 LYS A O 1
ATOM 1669 N N . LEU A 1 196 ? 39.913 1.034 -58.037 1.00 61.91 196 LEU A N 1
ATOM 1670 C CA . LEU A 1 196 ? 41.083 1.428 -58.834 1.00 61.91 196 LEU A CA 1
ATOM 1671 C C . LEU A 1 196 ? 42.098 2.250 -58.012 1.00 61.91 196 LEU A C 1
ATOM 1673 O O . LEU A 1 196 ? 41.703 3.251 -57.416 1.00 61.91 196 LEU A O 1
ATOM 1677 N N . PRO A 1 197 ? 43.408 1.925 -58.061 1.00 56.19 197 PRO A N 1
ATOM 1678 C CA . PRO A 1 197 ? 44.456 2.623 -57.302 1.00 56.19 197 PRO A CA 1
ATOM 1679 C C . PRO A 1 197 ? 44.540 4.149 -57.503 1.00 56.19 197 PRO A C 1
ATOM 1681 O O . PRO A 1 197 ? 45.013 4.854 -56.617 1.00 56.19 197 PRO A O 1
ATOM 1684 N N . SER A 1 198 ? 44.080 4.674 -58.644 1.00 61.38 198 SER A N 1
ATOM 1685 C CA . SER A 1 198 ? 44.191 6.099 -59.009 1.00 61.38 198 SER A CA 1
ATOM 1686 C C . SER A 1 198 ? 43.155 7.002 -58.323 1.00 61.38 198 SER A C 1
ATOM 1688 O O . SER A 1 198 ? 43.435 8.149 -57.997 1.00 61.38 198 SER A O 1
ATOM 1690 N N . GLN A 1 199 ? 41.969 6.472 -58.024 1.00 70.56 199 GLN A N 1
ATOM 1691 C CA . GLN A 1 199 ? 40.799 7.276 -57.649 1.00 70.56 199 GLN A CA 1
ATOM 1692 C C . GLN A 1 199 ? 40.896 7.914 -56.251 1.00 70.56 199 GLN A C 1
ATOM 1694 O O . GLN A 1 199 ? 40.313 8.971 -56.017 1.00 70.56 199 GLN A O 1
ATOM 1699 N N . ARG A 1 200 ? 41.645 7.311 -55.315 1.00 76.75 200 ARG A N 1
ATOM 1700 C CA . ARG A 1 200 ? 41.876 7.910 -53.987 1.00 76.75 200 ARG A CA 1
ATOM 1701 C C . ARG A 1 200 ? 42.781 9.137 -54.080 1.00 76.75 200 ARG A C 1
ATOM 1703 O O . ARG A 1 200 ? 42.548 10.128 -53.393 1.00 76.75 200 ARG A O 1
ATOM 1710 N N . HIS A 1 201 ? 43.820 9.059 -54.910 1.00 79.25 201 HIS A N 1
ATOM 1711 C CA . HIS A 1 201 ? 44.753 10.163 -55.109 1.00 79.25 201 HIS A CA 1
ATOM 1712 C C . HIS A 1 201 ? 44.051 11.348 -55.774 1.00 79.25 201 HIS A C 1
ATOM 1714 O O . HIS A 1 201 ? 44.140 12.465 -55.267 1.00 79.25 201 HIS A O 1
ATOM 1720 N N . ASP A 1 202 ? 43.269 11.075 -56.820 1.00 81.94 202 ASP A N 1
ATOM 1721 C CA . ASP A 1 202 ? 42.469 12.084 -57.518 1.00 81.94 202 ASP A CA 1
ATOM 1722 C C . ASP A 1 202 ? 41.473 12.764 -56.563 1.00 81.94 202 ASP A C 1
ATOM 1724 O O . ASP A 1 202 ? 41.368 13.989 -56.529 1.00 81.94 202 ASP A O 1
ATOM 1728 N N . TYR A 1 203 ? 40.803 11.982 -55.708 1.00 84.81 203 TYR A N 1
ATOM 1729 C CA . TYR A 1 203 ? 39.908 12.514 -54.679 1.00 84.81 203 TYR A CA 1
ATOM 1730 C C . TYR A 1 203 ? 40.625 13.455 -53.703 1.00 84.81 203 TYR A C 1
ATOM 1732 O O . TYR A 1 203 ? 40.110 14.532 -53.407 1.00 84.81 203 TYR A O 1
ATOM 1740 N N . LEU A 1 204 ? 41.809 13.082 -53.207 1.00 85.62 204 LEU A N 1
ATOM 1741 C CA . LEU A 1 204 ? 42.567 13.916 -52.270 1.00 85.62 204 LEU A CA 1
ATOM 1742 C C . LEU A 1 204 ? 43.053 15.222 -52.915 1.00 85.62 204 LEU A C 1
ATOM 1744 O O . LEU A 1 204 ? 42.974 16.268 -52.270 1.00 85.62 204 LEU A O 1
ATOM 1748 N N . LEU A 1 205 ? 43.500 15.179 -54.175 1.00 86.12 205 LEU A N 1
ATOM 1749 C CA . LEU A 1 205 ? 43.900 16.372 -54.928 1.00 86.12 205 LEU A CA 1
ATOM 1750 C C . LEU A 1 205 ? 42.732 17.350 -55.095 1.00 86.12 205 LEU A C 1
ATOM 1752 O O . LEU A 1 205 ? 42.873 18.543 -54.817 1.00 86.12 205 LEU A O 1
ATOM 1756 N N . GLU A 1 206 ? 41.559 16.850 -55.485 1.00 84.75 206 GLU A N 1
ATOM 1757 C CA . GLU A 1 206 ? 40.374 17.699 -55.623 1.00 84.75 206 GLU A CA 1
ATOM 1758 C C . GLU A 1 206 ? 39.898 18.252 -54.277 1.00 84.75 206 GLU A C 1
ATOM 1760 O O . GLU A 1 206 ? 39.494 19.410 -54.171 1.00 84.75 206 GLU A O 1
ATOM 1765 N N . LEU A 1 207 ? 40.012 17.470 -53.206 1.00 87.19 207 LEU A N 1
ATOM 1766 C CA . LEU A 1 207 ? 39.659 17.913 -51.861 1.00 87.19 207 LEU A CA 1
ATOM 1767 C C . LEU A 1 207 ? 40.575 19.052 -51.385 1.00 87.19 207 LEU A C 1
ATOM 1769 O O . LEU A 1 207 ? 40.095 19.992 -50.747 1.00 87.19 207 LEU A O 1
ATOM 1773 N N . GLU A 1 208 ? 41.866 19.026 -51.733 1.00 85.25 208 GLU A N 1
ATOM 1774 C CA . GLU A 1 208 ? 42.780 20.149 -51.493 1.00 85.25 208 GLU A CA 1
ATOM 1775 C C . GLU A 1 208 ? 42.401 21.398 -52.294 1.00 85.25 208 GLU A C 1
ATOM 1777 O O . GLU A 1 208 ? 42.416 22.499 -51.736 1.00 85.25 208 GLU A O 1
ATOM 1782 N N . ASN A 1 209 ? 42.014 21.247 -53.564 1.00 86.62 209 ASN A N 1
ATOM 1783 C CA . ASN A 1 209 ? 41.534 22.362 -54.384 1.00 86.62 209 ASN A CA 1
ATOM 1784 C C . ASN A 1 209 ? 40.284 23.004 -53.768 1.00 86.62 209 ASN A C 1
ATOM 1786 O O . ASN A 1 209 ? 40.238 24.222 -53.583 1.00 86.62 209 ASN A O 1
ATOM 1790 N N . ILE A 1 210 ? 39.309 22.186 -53.358 1.00 86.25 210 ILE A N 1
ATOM 1791 C CA . ILE A 1 210 ? 38.079 22.666 -52.717 1.00 86.25 210 ILE A CA 1
ATOM 1792 C C . ILE A 1 210 ? 38.397 23.324 -51.371 1.00 86.25 210 ILE A C 1
ATOM 1794 O O . ILE A 1 210 ? 37.788 24.329 -51.014 1.00 86.25 210 ILE A O 1
ATOM 1798 N N . ARG A 1 211 ? 39.378 22.813 -50.619 1.00 85.56 211 ARG A N 1
ATOM 1799 C CA . ARG A 1 211 ? 39.795 23.415 -49.344 1.00 85.56 211 ARG A CA 1
ATOM 1800 C C . ARG A 1 211 ? 40.459 24.781 -49.526 1.00 85.56 211 ARG A C 1
ATOM 1802 O O . ARG A 1 211 ? 40.380 25.612 -48.626 1.00 85.56 211 ARG A O 1
ATOM 1809 N N . ARG A 1 212 ? 41.088 25.030 -50.680 1.00 84.00 212 ARG A N 1
ATOM 1810 C CA . ARG A 1 212 ? 41.610 26.356 -51.052 1.00 84.00 212 ARG A CA 1
ATOM 1811 C C . ARG A 1 212 ? 40.490 27.323 -51.442 1.00 84.00 212 ARG A C 1
ATOM 1813 O O . ARG A 1 212 ? 40.605 28.508 -51.149 1.00 84.00 212 ARG A O 1
ATOM 1820 N N . SER A 1 213 ? 39.413 26.841 -52.067 1.00 83.50 213 SER A N 1
ATOM 1821 C CA . SER A 1 213 ? 38.265 27.677 -52.456 1.00 83.50 213 SER A CA 1
ATOM 1822 C C . SER A 1 213 ? 37.218 27.859 -51.355 1.00 83.50 213 SER A C 1
ATOM 1824 O O . SER A 1 213 ? 36.426 28.797 -51.394 1.00 83.50 213 SER A O 1
ATOM 1826 N N . SER A 1 214 ? 37.143 26.940 -50.394 1.00 78.00 214 SER A N 1
ATOM 1827 C CA . SER A 1 214 ? 36.091 26.879 -49.382 1.00 78.00 214 SER A CA 1
ATOM 1828 C C . SER A 1 214 ? 36.666 26.487 -48.025 1.00 78.00 214 SER A C 1
ATOM 1830 O O . SER A 1 214 ? 37.295 25.443 -47.866 1.00 78.00 214 SER A O 1
ATOM 1832 N N . ASN A 1 215 ? 36.399 27.311 -47.011 1.00 80.06 215 ASN A N 1
ATOM 1833 C CA . ASN A 1 215 ? 36.891 27.089 -45.655 1.00 80.06 215 ASN A CA 1
ATOM 1834 C C . ASN A 1 215 ? 36.046 26.029 -44.935 1.00 80.06 215 ASN A C 1
ATOM 1836 O O . ASN A 1 215 ? 35.091 26.357 -44.232 1.00 80.06 215 ASN A O 1
ATOM 1840 N N . PHE A 1 216 ? 36.410 24.755 -45.079 1.00 83.81 216 PHE A N 1
ATOM 1841 C CA . PHE A 1 216 ? 35.862 23.667 -44.267 1.00 83.81 216 PHE A CA 1
ATOM 1842 C C . PHE A 1 216 ? 36.971 22.939 -43.497 1.00 83.81 216 PHE A C 1
ATOM 1844 O O . PHE A 1 216 ? 38.115 22.830 -43.942 1.00 83.81 216 PHE A O 1
ATOM 1851 N N . SER A 1 217 ? 36.637 22.459 -42.298 1.00 79.75 217 SER A N 1
ATOM 1852 C CA . SER A 1 217 ? 37.597 21.829 -41.383 1.00 79.75 217 SER A CA 1
ATOM 1853 C C . SER A 1 217 ? 37.675 20.311 -41.539 1.00 79.75 217 SER A C 1
ATOM 1855 O O . SER A 1 217 ? 38.739 19.729 -41.333 1.00 79.75 217 SER A O 1
ATOM 1857 N N . LYS A 1 218 ? 36.558 19.661 -41.889 1.00 84.12 218 LYS A N 1
ATOM 1858 C CA . LYS A 1 218 ? 36.447 18.203 -41.971 1.00 84.12 218 LYS A CA 1
ATOM 1859 C C . LYS A 1 218 ? 35.378 17.786 -42.981 1.00 84.12 218 LYS A C 1
ATOM 1861 O O . LYS A 1 218 ? 34.282 18.340 -42.974 1.00 84.12 218 LYS A O 1
ATOM 1866 N N . VAL A 1 219 ? 35.672 16.764 -43.783 1.00 85.44 219 VAL A N 1
ATOM 1867 C CA . VAL A 1 219 ? 34.658 16.071 -44.590 1.00 85.44 219 VAL A CA 1
ATOM 1868 C C . VAL A 1 219 ? 33.818 15.179 -43.680 1.00 85.44 219 VAL A C 1
ATOM 1870 O O . VAL A 1 219 ? 34.345 14.325 -42.965 1.00 85.44 219 VAL A O 1
ATOM 1873 N N . LEU A 1 220 ? 32.506 15.411 -43.670 1.00 84.19 220 LEU A N 1
ATOM 1874 C CA . LEU A 1 220 ? 31.570 14.651 -42.837 1.00 84.19 220 LEU A CA 1
ATOM 1875 C C . LEU A 1 220 ? 31.149 13.334 -43.499 1.00 84.19 220 LEU A C 1
ATOM 1877 O O . LEU A 1 220 ? 30.975 12.333 -42.806 1.00 84.19 220 LEU A O 1
ATOM 1881 N N . PHE A 1 221 ? 30.997 13.330 -44.825 1.00 87.19 221 PHE A N 1
ATOM 1882 C CA . PHE A 1 221 ? 30.596 12.161 -45.595 1.00 87.19 221 PHE A CA 1
ATOM 1883 C C . PHE A 1 221 ? 31.103 12.257 -47.037 1.00 87.19 221 PHE A C 1
ATOM 1885 O O . PHE A 1 221 ? 31.012 13.320 -47.647 1.00 87.19 221 PHE A O 1
ATOM 1892 N N . SER A 1 222 ? 31.594 11.150 -47.584 1.00 85.94 222 SER A N 1
ATOM 1893 C CA . SER A 1 222 ? 31.938 10.994 -48.996 1.00 85.94 222 SER A CA 1
ATOM 1894 C C . SER A 1 222 ? 31.625 9.561 -49.412 1.00 85.94 222 SER A C 1
ATOM 1896 O O . SER A 1 222 ? 31.881 8.628 -48.656 1.00 85.94 222 SER A O 1
ATOM 1898 N N . SER A 1 223 ? 31.034 9.358 -50.584 1.00 83.38 223 SER A N 1
ATOM 1899 C CA . SER A 1 223 ? 30.739 8.016 -51.088 1.00 83.38 223 SER A CA 1
ATOM 1900 C C . SER A 1 223 ? 30.719 8.010 -52.603 1.00 83.38 223 SER A C 1
ATOM 1902 O O . SER A 1 223 ? 30.290 8.987 -53.214 1.00 83.38 223 SER A O 1
ATOM 1904 N N . TYR A 1 224 ? 31.091 6.882 -53.198 1.00 78.81 224 TYR A N 1
ATOM 1905 C CA . TYR A 1 224 ? 30.881 6.657 -54.620 1.00 78.81 224 TYR A CA 1
ATOM 1906 C C . TYR A 1 224 ? 29.392 6.407 -54.895 1.00 78.81 224 TYR A C 1
ATOM 1908 O O . TYR A 1 224 ? 28.777 5.551 -54.255 1.00 78.81 224 TYR A O 1
ATOM 1916 N N . ILE A 1 225 ? 28.814 7.167 -55.825 1.00 74.31 225 ILE A N 1
ATOM 1917 C CA . ILE A 1 225 ? 27.435 7.007 -56.298 1.00 74.31 225 ILE A CA 1
ATOM 1918 C C . ILE A 1 225 ? 27.533 6.601 -57.768 1.00 74.31 225 ILE A C 1
ATOM 1920 O O . ILE A 1 225 ? 28.188 7.297 -58.542 1.00 74.31 225 ILE A O 1
ATOM 1924 N N . GLN A 1 226 ? 26.925 5.467 -58.116 1.00 64.06 226 GLN A N 1
ATOM 1925 C CA . GLN A 1 226 ? 26.856 4.943 -59.480 1.00 64.06 226 GLN A CA 1
ATOM 1926 C C . GLN A 1 226 ? 25.463 5.163 -60.063 1.00 64.06 226 GLN A C 1
ATOM 1928 O O . GLN A 1 226 ? 24.490 5.058 -59.279 1.00 64.06 226 GLN A O 1
#

Mean predicted aligned error: 11.38 Å

Organism: Onchocerca ochengi (NCBI:txid42157)

InterPro domains:
  IPR001609 Myosin head, motor domain-like [PS51456] (1-55)
  IPR027417 P-loop containing nucleoside triphosphate hydrolase [SSF52540] (4-111)

Secondary structure (DSSP, 8-state):
---TTTSSS-SSS-HHHHHHHHHHHTT-GGGEEE-SS-EEES-HHHHHHHHHHHHHHHHHHHHHHHHHHHHHHHHHHHHHHHHHHHHHHHHHHHHHHHHHHHHHHHHTTGGGSTTTTTTPPPPPPPTT-HHHHHHHHHHHHHHHHHHHHHHS-HHHHHTHHHHHHHHHHHTTT-S-SSTTS---SBGGG-TTT-SSTTHHHHHHHHHHHHHHHS--S----B----